Protein AF-A0A9X2L6F7-F1 (afdb_monomer_lite)

Radius of gyration: 22.88 Å; chains: 1; bounding box: 48×47×63 Å

Foldseek 3Di:
DALVVLVVVLQVVQLQCLCVLVCVQDPWDDDPQWTWDCDPQDDDDDIQWIGHNVRQKIAGPPPGDIDHSLVCCCVRVVDDSSVSSVVSCVVVVNDHDCPVVVVCPVVVVVLCVLFPQCVSCLVVCQVVLEAEEEQDPDPQVDPHSGYDPFARALVNLLVSLVRHQAYEYACEPHAPNRVLRNLLSNQLSNHQYWYFHDNPPDTDTHRPLLVQQPDPPYQDAPVSLVSSLVSHDVVPPSVVSVVVNVVRHDHPDD

Secondary structure (DSSP, 8-state):
--HHHHHHHHHHHHHHTHHHHHHTTS--EEETTEEEE--TTS--SS--EEEEGGGTEEEETTT--EEEHHHHHHHHHT--HHHHHHHHHHHTT----GGGHHHHHHHHHHHHHHSTTHHHHHHHHHHHSEEEEESS----SS--SEE-SS---HHHHHHHHTT-SEEEEE-TT--HHHHHHHHHHHHHTT-EEEEE----SS---EEHHHHHHH-SSS---HHHHHHHHHHS-TTS-HHHHHHHHHHH------

Sequence (254 aa):
MTFYEAIPHVREASRNDIIEIISERISLKKSGSYYKACCPFHSEKTPSFYVHENKGTYKCFGCQAWGDAISFVEFFDGLTFTEVIYLLADRYHLTISHKSRKKSQQAVKKEDDTLPGYSSVKSEILKTGKVYIAFKQGIAPFTPLLFIDGQLSLEAAKLLRKRAQKIIFVAQGTSWKILKPSFEAALKAELEVFAIPDYSKEFQEMDWVDYCSAQTTQKITNKDVIQLIAGIPDNITRSVYITYATDNFKELTT

Structure (mmCIF, N/CA/C/O backbone):
data_AF-A0A9X2L6F7-F1
#
_entry.id   AF-A0A9X2L6F7-F1
#
loop_
_atom_site.group_PDB
_atom_site.id
_atom_site.type_symbol
_atom_site.label_atom_id
_atom_site.label_alt_id
_atom_site.label_comp_id
_atom_site.label_asym_id
_atom_site.label_entity_id
_atom_site.label_seq_id
_atom_site.pdbx_PDB_ins_code
_atom_site.Cartn_x
_atom_site.Cartn_y
_atom_site.Cartn_z
_atom_site.occupancy
_atom_site.B_iso_or_equiv
_atom_site.auth_seq_id
_atom_site.auth_comp_id
_atom_site.auth_asym_id
_atom_site.auth_atom_id
_atom_site.pdbx_PDB_model_num
ATOM 1 N N . MET A 1 1 ? 13.979 -23.060 -12.532 1.00 84.50 1 MET A N 1
ATOM 2 C CA . MET A 1 1 ? 14.640 -22.235 -11.493 1.00 84.50 1 MET A CA 1
ATOM 3 C C . MET A 1 1 ? 13.655 -21.859 -10.392 1.00 84.50 1 MET A C 1
ATOM 5 O O . MET A 1 1 ? 12.444 -21.961 -10.602 1.00 84.50 1 MET A O 1
ATOM 9 N N . THR A 1 2 ? 14.149 -21.495 -9.210 1.00 88.38 2 THR A N 1
ATOM 10 C CA . THR A 1 2 ? 13.356 -20.901 -8.122 1.00 88.38 2 THR A CA 1
ATOM 11 C C . THR A 1 2 ? 13.036 -19.432 -8.419 1.00 88.38 2 THR A C 1
ATOM 13 O O . THR A 1 2 ? 13.589 -18.839 -9.341 1.00 88.38 2 THR A O 1
ATOM 16 N N . PHE A 1 3 ? 12.129 -18.829 -7.644 1.00 83.06 3 PHE A N 1
ATOM 17 C CA . PHE A 1 3 ? 11.799 -17.407 -7.791 1.00 83.06 3 PHE A CA 1
ATOM 18 C C . PHE A 1 3 ? 13.020 -16.508 -7.544 1.00 83.06 3 PHE A C 1
ATOM 20 O O . PHE A 1 3 ? 13.293 -15.618 -8.338 1.00 83.06 3 PHE A O 1
ATOM 27 N N . TYR A 1 4 ? 13.790 -16.771 -6.484 1.00 83.56 4 TYR A N 1
ATOM 28 C CA . TYR A 1 4 ? 14.970 -15.970 -6.148 1.00 83.56 4 TYR A CA 1
ATOM 29 C C . TYR A 1 4 ? 16.104 -16.132 -7.162 1.00 83.56 4 TYR A C 1
ATOM 31 O O . TYR A 1 4 ? 16.795 -15.162 -7.451 1.00 83.56 4 TYR A O 1
ATOM 39 N N . GLU A 1 5 ? 16.252 -17.325 -7.742 1.00 89.19 5 GLU A N 1
ATOM 40 C CA . GLU A 1 5 ? 17.171 -17.557 -8.863 1.00 89.19 5 GLU A CA 1
ATOM 41 C C . GLU A 1 5 ? 16.755 -16.775 -10.113 1.00 89.19 5 GLU A C 1
ATOM 43 O O . GLU A 1 5 ? 17.618 -16.318 -10.850 1.00 89.19 5 GLU A O 1
ATOM 48 N N . ALA A 1 6 ? 15.453 -16.575 -10.347 1.00 89.62 6 ALA A N 1
ATOM 49 C CA . ALA A 1 6 ? 14.960 -15.859 -11.522 1.00 89.62 6 ALA A CA 1
ATOM 50 C C . ALA A 1 6 ? 15.177 -14.338 -11.457 1.00 89.62 6 ALA A C 1
ATOM 52 O O . ALA A 1 6 ? 15.368 -13.711 -12.495 1.00 89.62 6 ALA A O 1
ATOM 53 N N . ILE A 1 7 ? 15.184 -13.737 -10.260 1.00 86.44 7 ILE A N 1
ATOM 54 C CA . ILE A 1 7 ? 15.344 -12.283 -10.069 1.00 86.44 7 ILE A CA 1
ATOM 55 C C . ILE A 1 7 ? 16.574 -11.706 -10.794 1.00 86.44 7 ILE A C 1
ATOM 57 O O . ILE A 1 7 ? 16.395 -10.744 -11.542 1.00 86.44 7 IL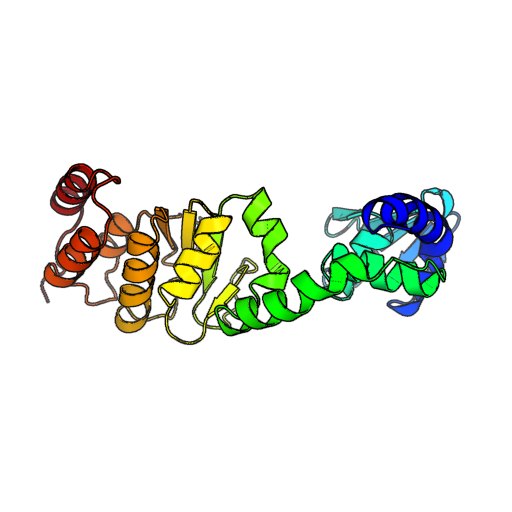E A O 1
ATOM 61 N N . PRO A 1 8 ? 17.808 -12.220 -10.606 1.00 89.94 8 PRO A N 1
ATOM 62 C CA . PRO A 1 8 ? 18.976 -11.669 -11.290 1.00 89.94 8 PRO A CA 1
ATOM 63 C C . PRO A 1 8 ? 18.885 -11.819 -12.814 1.00 89.94 8 PRO A C 1
ATOM 65 O O . PRO A 1 8 ? 19.261 -10.892 -13.524 1.00 89.94 8 PRO A O 1
ATOM 68 N N . HIS A 1 9 ? 18.326 -12.924 -13.321 1.00 93.56 9 HIS A N 1
ATOM 69 C CA . HIS A 1 9 ? 18.129 -13.121 -14.762 1.00 93.56 9 HIS A CA 1
ATOM 70 C C . HIS A 1 9 ? 17.134 -12.115 -15.349 1.00 93.56 9 HIS A C 1
ATOM 72 O O . HIS A 1 9 ? 17.414 -11.500 -16.374 1.00 93.56 9 HIS A O 1
ATOM 78 N N . VAL A 1 10 ? 16.001 -11.904 -14.674 1.00 94.50 10 VAL A N 1
ATOM 79 C CA . VAL A 1 10 ? 14.994 -10.915 -15.081 1.00 94.50 10 VAL A CA 1
ATOM 80 C C . VAL A 1 10 ? 15.565 -9.500 -15.021 1.00 94.50 10 VAL A C 1
ATOM 82 O O . VAL A 1 10 ? 15.342 -8.716 -15.940 1.00 94.50 10 VAL A O 1
ATOM 85 N N . ARG A 1 11 ? 16.321 -9.164 -13.968 1.00 90.88 11 ARG A N 1
ATOM 86 C CA . ARG A 1 11 ? 16.979 -7.855 -13.835 1.00 90.88 11 ARG A CA 1
ATOM 87 C C . ARG A 1 11 ? 17.951 -7.590 -14.974 1.00 90.88 11 ARG A C 1
ATOM 89 O O . ARG A 1 11 ? 17.897 -6.514 -15.552 1.00 90.88 11 ARG A O 1
ATOM 96 N N . GLU A 1 12 ? 18.792 -8.558 -15.315 1.00 93.50 12 GLU A N 1
ATOM 97 C CA . GLU A 1 12 ? 19.764 -8.395 -16.397 1.00 93.50 12 GLU A CA 1
ATOM 98 C C . GLU A 1 12 ? 19.083 -8.281 -17.767 1.00 93.50 12 GLU A C 1
ATOM 100 O O . GLU A 1 12 ? 19.373 -7.359 -18.523 1.00 93.50 12 GLU A O 1
ATOM 105 N N . ALA A 1 13 ? 18.121 -9.157 -18.069 1.00 94.44 13 ALA A N 1
ATOM 106 C CA . ALA A 1 13 ? 17.400 -9.113 -19.341 1.00 94.44 13 ALA A CA 1
ATOM 107 C C . ALA A 1 13 ? 16.590 -7.811 -19.500 1.00 94.44 13 ALA A C 1
ATOM 109 O O . ALA A 1 13 ? 16.731 -7.100 -20.489 1.00 94.44 13 ALA A O 1
ATOM 110 N N . SER A 1 14 ? 15.826 -7.422 -18.473 1.00 93.81 14 SER A N 1
ATOM 111 C CA . SER A 1 14 ? 15.024 -6.187 -18.503 1.00 93.81 14 SER A CA 1
ATOM 112 C C . SER A 1 14 ? 15.849 -4.904 -18.528 1.00 93.81 14 SER A C 1
ATOM 114 O O . SER A 1 14 ? 15.369 -3.880 -19.011 1.00 93.81 14 SER A O 1
ATOM 116 N N . ARG A 1 15 ? 17.097 -4.946 -18.054 1.00 92.00 15 ARG A N 1
ATOM 117 C CA . ARG A 1 15 ? 18.041 -3.839 -18.205 1.00 92.00 15 ARG A CA 1
ATOM 118 C C . ARG A 1 15 ? 18.358 -3.579 -19.677 1.00 92.00 15 ARG A C 1
ATOM 120 O O . ARG A 1 15 ? 18.374 -2.418 -20.085 1.00 92.00 15 ARG A O 1
ATOM 127 N N . ASN A 1 16 ? 18.596 -4.643 -20.441 1.00 91.69 16 ASN A N 1
ATOM 128 C CA . ASN A 1 16 ? 18.912 -4.568 -21.867 1.00 91.69 16 ASN A CA 1
ATOM 129 C C . ASN A 1 16 ? 17.676 -4.185 -22.696 1.00 91.69 16 ASN A C 1
ATOM 131 O O . ASN A 1 16 ? 17.792 -3.416 -23.646 1.00 91.69 16 ASN A O 1
ATOM 135 N N . ASP A 1 17 ? 16.490 -4.604 -22.250 1.00 95.25 17 ASP A N 1
ATOM 136 C CA . ASP A 1 17 ? 15.233 -4.406 -22.981 1.00 95.25 17 ASP A CA 1
ATOM 137 C C . ASP A 1 17 ? 14.421 -3.195 -22.491 1.00 95.25 17 ASP A C 1
ATOM 139 O O . ASP A 1 17 ? 13.250 -3.033 -22.843 1.00 95.25 17 ASP A O 1
ATOM 143 N N . ILE A 1 18 ? 15.014 -2.303 -21.683 1.00 96.44 18 ILE A N 1
ATOM 144 C CA . ILE A 1 18 ? 14.279 -1.187 -21.061 1.00 96.44 18 ILE A CA 1
ATOM 145 C C . ILE A 1 18 ? 13.550 -0.307 -22.085 1.00 96.44 18 ILE A C 1
ATOM 147 O O . ILE A 1 18 ? 12.454 0.181 -21.811 1.00 96.44 18 ILE A O 1
ATOM 151 N N . ILE A 1 19 ? 14.137 -0.099 -23.269 1.00 97.62 19 ILE A N 1
ATOM 152 C CA . ILE A 1 19 ? 13.512 0.708 -24.321 1.00 97.62 19 ILE A CA 1
ATOM 153 C C . ILE A 1 19 ? 12.253 0.024 -24.835 1.00 97.62 19 ILE A C 1
ATOM 155 O O . ILE A 1 19 ? 11.232 0.690 -24.984 1.00 97.62 19 ILE A O 1
ATOM 159 N N . GLU A 1 20 ? 12.310 -1.283 -25.069 1.00 96.44 20 GLU A N 1
ATOM 160 C CA . GLU A 1 20 ? 11.189 -2.068 -25.577 1.00 96.44 20 GLU A CA 1
ATOM 161 C C . GLU A 1 20 ? 10.051 -2.124 -24.553 1.00 96.44 20 GLU A C 1
ATOM 163 O O . GLU A 1 20 ? 8.925 -1.736 -24.860 1.00 96.44 20 GLU A O 1
ATOM 168 N N . ILE A 1 21 ? 10.370 -2.467 -23.301 1.00 96.56 21 ILE A N 1
ATOM 169 C CA . ILE A 1 21 ? 9.403 -2.565 -22.194 1.00 96.56 21 ILE A CA 1
ATOM 170 C C . ILE A 1 21 ? 8.648 -1.248 -21.979 1.00 96.56 21 ILE A C 1
ATOM 172 O O . ILE A 1 21 ? 7.434 -1.242 -21.754 1.00 96.56 21 ILE A O 1
ATOM 176 N N . ILE A 1 22 ? 9.361 -0.119 -22.028 1.00 96.25 22 ILE A N 1
ATOM 177 C CA . ILE A 1 22 ? 8.747 1.200 -21.855 1.00 96.25 22 ILE A CA 1
ATOM 178 C C . ILE A 1 22 ? 7.970 1.607 -23.115 1.00 96.25 22 ILE A C 1
ATOM 180 O O . ILE A 1 22 ? 6.879 2.167 -22.995 1.00 96.25 22 ILE A O 1
ATOM 184 N N . SER A 1 23 ? 8.487 1.306 -24.312 1.00 95.81 23 SER A N 1
ATOM 185 C CA . SER A 1 23 ? 7.854 1.685 -25.587 1.00 95.81 23 SER A CA 1
ATOM 186 C C . SER A 1 23 ? 6.514 0.990 -25.836 1.00 95.81 23 SER A C 1
ATOM 188 O O . SER A 1 23 ? 5.670 1.534 -26.542 1.00 95.81 23 SER A O 1
ATOM 190 N N . GLU A 1 24 ? 6.287 -0.177 -25.231 1.00 94.62 24 GLU A N 1
ATOM 191 C CA . GLU A 1 24 ? 4.982 -0.857 -25.240 1.00 94.62 24 GLU A CA 1
ATOM 192 C C . GLU A 1 24 ? 3.881 -0.075 -24.513 1.00 94.62 24 GLU A C 1
ATOM 194 O O . GLU A 1 24 ? 2.697 -0.279 -24.773 1.00 94.62 24 GLU A O 1
ATOM 199 N N . ARG A 1 25 ? 4.266 0.802 -23.583 1.00 91.31 25 ARG A N 1
ATOM 200 C CA . ARG A 1 25 ? 3.354 1.516 -22.680 1.00 91.31 25 ARG A CA 1
ATOM 201 C C . ARG A 1 25 ? 3.237 2.992 -23.023 1.00 91.31 25 ARG A C 1
ATOM 203 O O . ARG A 1 25 ? 2.156 3.568 -22.931 1.00 91.31 25 ARG A O 1
ATOM 210 N N . ILE A 1 26 ? 4.345 3.611 -23.423 1.00 93.94 26 ILE A N 1
ATOM 211 C CA . ILE A 1 26 ? 4.401 5.026 -23.788 1.00 93.94 26 ILE A CA 1
ATOM 212 C C . ILE A 1 26 ? 5.237 5.238 -25.045 1.00 93.94 26 ILE A C 1
ATOM 214 O O . ILE A 1 26 ? 6.239 4.571 -25.276 1.00 93.94 26 ILE A O 1
ATOM 218 N N . SER A 1 27 ? 4.878 6.245 -25.839 1.00 94.19 27 SER A N 1
ATOM 219 C CA . SER A 1 27 ? 5.659 6.598 -27.023 1.00 94.19 27 SER A CA 1
ATOM 220 C C . SER A 1 27 ? 6.969 7.287 -26.629 1.00 94.19 27 SER A C 1
ATOM 222 O O . SER A 1 27 ? 6.971 8.438 -26.187 1.00 94.19 27 SER A O 1
ATOM 224 N N . LEU A 1 28 ? 8.098 6.618 -26.860 1.00 97.19 28 LEU A N 1
ATOM 225 C CA . LEU A 1 28 ? 9.435 7.178 -26.674 1.00 97.19 28 LEU A CA 1
ATOM 226 C C . LEU A 1 28 ? 9.962 7.834 -27.958 1.00 97.19 28 LEU A C 1
ATOM 228 O O . LEU A 1 28 ? 9.839 7.292 -29.054 1.00 97.19 28 LEU A O 1
ATOM 232 N N . LYS A 1 29 ? 10.623 8.991 -27.829 1.00 97.06 29 LYS A N 1
ATOM 233 C CA . LYS A 1 29 ? 11.339 9.652 -28.932 1.00 97.06 29 LYS A CA 1
ATOM 234 C C . LYS A 1 29 ? 12.845 9.631 -28.688 1.00 97.06 29 LYS A C 1
ATOM 236 O O . LYS A 1 29 ? 13.310 10.134 -27.666 1.00 97.06 29 LYS A O 1
ATOM 241 N N . LYS A 1 30 ? 13.619 9.115 -29.645 1.00 96.88 30 LYS A N 1
ATOM 242 C CA . LYS A 1 30 ? 15.089 9.098 -29.570 1.00 96.88 30 LYS A CA 1
ATOM 243 C C . LYS A 1 30 ? 15.664 10.521 -29.593 1.00 96.88 30 LYS A C 1
ATOM 245 O O . LYS A 1 30 ? 15.225 11.366 -30.373 1.00 96.88 30 LYS A O 1
ATOM 250 N N . SER A 1 31 ? 16.633 10.791 -28.722 1.00 94.00 31 SER A N 1
ATOM 251 C CA . SER A 1 31 ? 17.268 12.098 -28.534 1.00 94.00 31 SER A CA 1
ATOM 252 C C . SER A 1 31 ? 18.738 11.914 -28.148 1.00 94.00 31 SER A C 1
ATOM 254 O O . SER A 1 31 ? 19.095 11.893 -26.972 1.00 94.00 31 SER A O 1
ATOM 256 N N . GLY A 1 32 ? 19.611 11.776 -29.148 1.00 94.06 32 GLY A N 1
ATOM 257 C CA . GLY A 1 32 ? 21.028 11.487 -28.922 1.00 94.06 32 GLY A CA 1
ATOM 258 C C . GLY A 1 32 ? 21.224 10.095 -28.316 1.00 94.06 32 GLY A C 1
ATOM 259 O O . GLY A 1 32 ? 20.789 9.104 -28.897 1.00 94.06 32 GLY A O 1
ATOM 260 N N . SER A 1 33 ? 21.871 10.029 -27.150 1.00 92.50 33 SER A N 1
ATOM 261 C CA . SER A 1 33 ? 22.187 8.785 -26.427 1.00 92.50 33 SER A CA 1
ATOM 262 C C . SER A 1 33 ? 21.083 8.295 -25.478 1.00 92.50 33 SER A C 1
ATOM 264 O O . SER A 1 33 ? 21.300 7.362 -24.707 1.00 92.50 33 SER A O 1
ATOM 266 N N . TYR A 1 34 ? 19.916 8.937 -25.486 1.00 96.25 34 TYR A N 1
ATOM 267 C CA . TYR A 1 34 ? 18.778 8.590 -24.639 1.00 96.25 34 TYR A CA 1
ATOM 268 C C . TYR A 1 34 ? 17.462 8.747 -25.405 1.00 96.25 34 TYR A C 1
ATOM 270 O O . TYR A 1 34 ? 17.416 9.283 -26.515 1.00 96.25 34 TYR A O 1
ATOM 278 N N . TYR A 1 35 ? 16.377 8.301 -24.790 1.00 98.31 35 TYR A N 1
ATOM 279 C CA . TYR A 1 35 ? 15.014 8.486 -25.274 1.00 98.31 35 TYR A CA 1
ATOM 280 C C . TYR A 1 35 ? 14.263 9.408 -24.327 1.00 98.31 35 TYR A C 1
ATOM 282 O O . TYR A 1 35 ? 14.596 9.480 -23.145 1.00 98.31 35 TYR A O 1
ATOM 290 N N . LYS A 1 36 ? 13.266 10.131 -24.836 1.00 97.50 36 LYS A N 1
ATOM 291 C CA . LYS A 1 36 ? 12.455 11.042 -24.029 1.00 97.50 36 LYS A CA 1
ATOM 292 C C . LYS A 1 36 ? 10.963 10.946 -24.321 1.00 97.50 36 LYS A C 1
ATOM 294 O O . LYS A 1 36 ? 10.578 10.658 -25.455 1.00 97.50 36 LYS A O 1
ATOM 299 N N . ALA A 1 37 ? 10.153 11.256 -23.315 1.00 97.31 37 ALA A N 1
ATOM 300 C CA . ALA A 1 37 ? 8.696 11.359 -23.389 1.00 97.31 37 ALA A CA 1
ATOM 301 C C . ALA A 1 37 ? 8.160 12.344 -22.335 1.00 97.31 37 ALA A C 1
ATOM 303 O O . ALA A 1 37 ? 8.906 12.805 -21.465 1.00 97.31 37 ALA A O 1
ATOM 304 N N . CYS A 1 38 ? 6.869 12.672 -22.414 1.00 93.81 38 CYS A N 1
ATOM 305 C CA . CYS A 1 38 ? 6.163 13.195 -21.246 1.00 93.81 38 CYS A CA 1
ATOM 306 C C . CYS A 1 38 ? 6.046 12.077 -20.206 1.00 93.81 38 CYS A C 1
ATOM 308 O O . CYS A 1 38 ? 5.834 10.913 -20.550 1.00 93.81 38 CYS A O 1
ATOM 310 N N . CYS A 1 39 ? 6.228 12.427 -18.943 1.00 89.75 39 CYS A N 1
ATOM 311 C CA . CYS A 1 39 ? 6.224 11.486 -17.846 1.00 89.75 39 CYS A CA 1
ATOM 312 C C . CYS A 1 39 ? 4.831 10.881 -17.650 1.00 89.75 39 CYS A C 1
ATOM 314 O O . CYS A 1 39 ? 3.864 11.626 -17.523 1.00 89.75 39 CYS A O 1
ATOM 316 N N . PRO A 1 40 ? 4.711 9.547 -17.559 1.00 86.25 40 PRO A N 1
ATOM 317 C CA . PRO A 1 40 ? 3.429 8.915 -17.263 1.00 86.25 40 PRO A CA 1
ATOM 318 C C . PRO A 1 40 ? 3.023 9.039 -15.788 1.00 86.25 40 PRO A C 1
ATOM 320 O O . PRO A 1 40 ? 1.881 8.766 -15.444 1.00 86.25 40 PRO A O 1
ATOM 323 N N . PHE A 1 41 ? 3.947 9.445 -14.911 1.00 84.12 41 PHE A N 1
ATOM 324 C CA . PHE A 1 41 ? 3.736 9.484 -13.461 1.00 84.12 41 PHE A CA 1
ATOM 325 C C . PHE A 1 41 ? 3.289 10.854 -12.934 1.00 84.12 41 PHE A C 1
ATOM 327 O O . PHE A 1 41 ? 2.956 10.979 -11.759 1.00 84.12 41 PHE A O 1
ATOM 334 N N . HIS A 1 42 ? 3.291 11.894 -13.773 1.00 85.50 42 HIS A N 1
ATOM 335 C CA . HIS A 1 42 ? 2.739 13.204 -13.426 1.00 85.50 42 HIS A CA 1
ATOM 336 C C . HIS A 1 42 ? 2.323 13.971 -14.685 1.00 85.50 42 HIS A C 1
ATOM 338 O O . HIS A 1 42 ? 2.844 13.731 -15.770 1.00 85.50 42 HIS A O 1
ATOM 344 N N . SER A 1 43 ? 1.393 14.913 -14.540 1.00 86.19 43 SER A N 1
ATOM 345 C CA . SER A 1 43 ? 0.891 15.695 -15.672 1.00 86.19 43 SER A CA 1
ATOM 346 C C . SER A 1 43 ? 1.862 16.816 -16.050 1.00 86.19 43 SER A C 1
ATOM 348 O O . SER A 1 43 ? 2.136 17.705 -15.244 1.00 86.19 43 SER A O 1
ATOM 350 N N . GLU A 1 44 ? 2.359 16.795 -17.288 1.00 89.50 44 GLU A N 1
ATOM 351 C CA . GLU A 1 44 ? 3.248 17.820 -17.837 1.00 89.50 44 GLU A CA 1
ATOM 352 C C . GLU A 1 44 ? 3.015 18.053 -19.337 1.00 89.50 44 GLU A C 1
ATOM 354 O O . GLU A 1 44 ? 2.517 17.186 -20.054 1.00 89.50 44 GLU A O 1
ATOM 359 N N . LYS A 1 45 ? 3.397 19.239 -19.829 1.00 90.25 45 LYS A N 1
ATOM 360 C CA . LYS A 1 45 ? 3.295 19.601 -21.259 1.00 90.25 45 LYS A CA 1
ATOM 361 C C . LYS A 1 45 ? 4.617 19.473 -22.016 1.00 90.25 45 LYS A C 1
ATOM 363 O O . LYS A 1 45 ? 4.622 19.440 -23.244 1.00 90.25 45 LYS A O 1
ATOM 368 N N . THR A 1 46 ? 5.733 19.440 -21.298 1.00 93.62 46 THR A N 1
ATOM 369 C CA . THR A 1 46 ? 7.085 19.362 -21.858 1.00 93.62 46 THR A CA 1
ATOM 370 C C . THR A 1 46 ? 7.721 18.037 -21.458 1.00 93.62 46 THR A C 1
ATOM 372 O O . THR A 1 46 ? 7.651 17.710 -20.280 1.00 93.62 46 THR A O 1
ATOM 375 N N . PRO A 1 47 ? 8.375 17.296 -22.370 1.00 96.12 47 PRO A N 1
ATOM 376 C CA . PRO A 1 47 ? 9.007 16.022 -22.035 1.00 96.12 47 PRO A CA 1
ATOM 377 C C . PRO A 1 47 ? 10.064 16.165 -20.935 1.00 96.12 47 PRO A C 1
ATOM 379 O O . PRO A 1 47 ? 11.107 16.777 -21.180 1.00 96.12 47 PRO A O 1
ATOM 382 N N . SER A 1 48 ? 9.830 15.576 -19.759 1.00 95.19 48 SER A N 1
ATOM 383 C CA . SER A 1 48 ? 10.837 15.497 -18.694 1.00 95.19 48 SER A CA 1
ATOM 384 C C . SER A 1 48 ? 11.231 14.069 -18.320 1.00 95.19 48 SER A C 1
ATOM 386 O O . SER A 1 48 ? 12.066 13.899 -17.431 1.00 95.19 48 SER A O 1
ATOM 388 N N . PHE A 1 49 ? 10.672 13.048 -18.979 1.00 96.56 49 PHE A N 1
ATOM 389 C CA . PHE A 1 49 ? 10.993 11.635 -18.768 1.00 96.56 49 PHE A CA 1
ATOM 390 C C . PHE A 1 49 ? 12.080 11.173 -19.734 1.00 96.56 49 PHE A C 1
ATOM 392 O O . PHE A 1 49 ? 11.903 11.271 -20.945 1.00 96.56 49 PHE A O 1
ATOM 399 N N . TYR A 1 50 ? 13.195 10.677 -19.203 1.00 97.75 50 TYR A N 1
ATOM 400 C CA . TYR A 1 50 ? 14.387 10.282 -19.948 1.00 97.75 50 TYR A CA 1
ATOM 401 C C . TYR A 1 50 ? 14.683 8.810 -19.684 1.00 97.75 50 TYR A C 1
ATOM 403 O O . TYR A 1 50 ? 14.723 8.390 -18.530 1.00 97.75 50 TYR A O 1
ATOM 411 N N . VAL A 1 51 ? 14.942 8.041 -20.739 1.00 97.75 51 VAL A N 1
ATOM 412 C CA . VAL A 1 51 ? 15.336 6.630 -20.657 1.00 97.75 51 VAL A CA 1
ATOM 413 C C . VAL A 1 51 ? 16.732 6.466 -21.239 1.00 97.75 51 VAL A C 1
ATOM 415 O O . VAL A 1 51 ? 16.992 6.835 -22.387 1.00 97.75 51 VAL A O 1
ATOM 418 N N . HIS A 1 52 ? 17.638 5.923 -20.437 1.00 96.25 52 HIS A N 1
ATOM 419 C CA . HIS A 1 52 ? 19.032 5.698 -20.782 1.00 96.25 52 HIS A CA 1
ATOM 420 C C . HIS A 1 52 ? 19.266 4.214 -21.058 1.00 96.25 52 HIS A C 1
ATOM 422 O O . HIS A 1 52 ? 19.537 3.450 -20.135 1.00 96.25 52 HIS A O 1
ATOM 428 N N . GLU A 1 53 ? 19.223 3.837 -22.335 1.00 94.69 53 GLU A N 1
ATOM 429 C CA . GLU A 1 53 ? 19.440 2.466 -22.825 1.00 94.69 53 GLU A CA 1
ATOM 430 C C . GLU A 1 53 ? 20.732 1.853 -22.259 1.00 94.69 53 GLU A C 1
ATOM 432 O O . GLU A 1 53 ? 20.679 0.871 -21.531 1.00 94.69 53 GLU A O 1
ATOM 437 N N . ASN A 1 54 ? 21.879 2.526 -22.429 1.00 91.69 54 ASN A N 1
ATOM 438 C CA . ASN A 1 54 ? 23.181 2.040 -21.938 1.00 91.69 54 ASN A CA 1
ATOM 439 C C . ASN A 1 54 ? 23.242 1.809 -20.418 1.00 91.69 54 ASN A C 1
ATOM 441 O O . ASN A 1 54 ? 24.082 1.055 -19.929 1.00 91.69 54 ASN A O 1
ATOM 445 N N . LYS A 1 55 ? 22.416 2.522 -19.644 1.00 92.00 55 LYS A N 1
ATOM 446 C CA . LYS A 1 55 ? 22.368 2.368 -18.184 1.00 92.00 55 LYS A CA 1
ATOM 447 C C . LYS A 1 55 ? 21.292 1.371 -17.760 1.00 92.00 55 LYS A C 1
ATOM 449 O O . LYS A 1 55 ? 21.413 0.822 -16.667 1.00 92.00 55 LYS A O 1
ATOM 454 N N . GLY A 1 56 ? 20.299 1.116 -18.610 1.00 92.69 56 GLY A N 1
ATOM 455 C CA . GLY A 1 56 ? 19.110 0.343 -18.279 1.00 92.69 56 GLY A CA 1
ATOM 456 C C . GLY A 1 56 ? 18.235 1.028 -17.234 1.00 92.69 56 GLY A C 1
ATOM 457 O O . GLY A 1 56 ? 17.685 0.362 -16.362 1.00 92.69 56 GLY A O 1
ATOM 458 N N . THR A 1 57 ? 18.170 2.363 -17.257 1.00 95.44 57 THR A N 1
ATOM 459 C CA . THR A 1 57 ? 17.426 3.149 -16.263 1.00 95.44 57 THR A CA 1
ATOM 460 C C . THR A 1 57 ? 16.616 4.274 -16.891 1.00 95.44 57 THR A C 1
ATOM 462 O O . THR A 1 57 ? 16.928 4.753 -17.984 1.00 95.44 57 THR A O 1
ATOM 465 N N . TYR A 1 58 ? 15.595 4.737 -16.174 1.00 94.06 58 TYR A N 1
ATOM 466 C CA . TYR A 1 58 ? 14.870 5.961 -16.486 1.00 94.06 58 TYR A CA 1
ATOM 467 C C . TYR A 1 58 ? 15.010 6.992 -15.365 1.00 94.06 58 TYR A C 1
ATOM 469 O O . TYR A 1 58 ? 15.256 6.666 -14.200 1.00 94.06 58 TYR A O 1
ATOM 477 N N . LYS A 1 59 ? 14.816 8.260 -15.722 1.00 89.75 59 LYS A N 1
ATOM 478 C CA . LYS A 1 59 ? 14.673 9.368 -14.784 1.00 89.75 59 LYS A CA 1
ATOM 479 C C . LYS A 1 59 ? 13.740 10.427 -15.351 1.00 89.75 59 LYS A C 1
ATOM 481 O O . LYS A 1 59 ? 13.883 10.852 -16.493 1.00 89.75 59 LYS A O 1
ATOM 486 N N . CYS A 1 60 ? 12.819 10.894 -14.527 1.00 90.19 60 CYS A N 1
ATOM 487 C CA . CYS A 1 60 ? 12.016 12.070 -14.776 1.00 90.19 60 CYS A CA 1
ATOM 488 C C . CYS A 1 60 ? 12.604 13.265 -14.023 1.00 90.19 60 CYS A C 1
ATOM 490 O O . CYS A 1 60 ? 12.747 13.221 -12.804 1.00 90.19 60 CYS A O 1
ATOM 492 N N . PHE A 1 61 ? 12.927 14.346 -14.729 1.00 90.75 61 PHE A N 1
ATOM 493 C CA . PHE A 1 61 ? 13.450 15.566 -14.107 1.00 90.75 61 PHE A CA 1
ATOM 494 C C . PHE A 1 61 ? 12.351 16.500 -13.576 1.00 90.75 61 PHE A C 1
ATOM 496 O O . PHE A 1 61 ? 12.662 17.371 -12.769 1.00 90.75 61 PHE A O 1
ATOM 503 N N . GLY A 1 62 ? 11.087 16.303 -13.974 1.00 77.00 62 GLY A N 1
ATOM 504 C CA . GLY A 1 62 ? 9.936 17.047 -13.448 1.00 77.00 62 GLY A CA 1
ATOM 505 C C . GLY A 1 62 ? 9.500 16.574 -12.057 1.00 77.00 62 GLY A C 1
ATOM 506 O O . GLY A 1 62 ? 9.490 17.356 -11.113 1.00 77.00 62 GLY A O 1
ATOM 507 N N . CYS A 1 63 ? 9.204 15.277 -11.905 1.00 76.25 63 CYS A N 1
ATOM 508 C CA . CYS A 1 63 ? 8.718 14.688 -10.643 1.00 76.25 63 CYS A CA 1
ATOM 509 C C . CYS A 1 63 ? 9.767 13.886 -9.853 1.00 76.25 63 CYS A C 1
ATOM 511 O O . CYS A 1 63 ? 9.437 13.292 -8.833 1.00 76.25 63 CYS A O 1
ATOM 513 N N . GLN A 1 64 ? 11.019 13.831 -10.320 1.00 84.19 64 GLN A N 1
ATOM 514 C CA . GLN A 1 64 ? 12.116 13.063 -9.706 1.00 84.19 64 GLN A CA 1
ATOM 515 C C . GLN A 1 64 ? 11.928 11.534 -9.667 1.00 84.19 64 GLN A C 1
ATOM 517 O O . GLN A 1 64 ? 12.765 10.838 -9.089 1.00 84.19 64 GLN A O 1
ATOM 522 N N . ALA A 1 65 ? 10.896 10.984 -10.317 1.00 75.25 65 ALA A N 1
ATOM 523 C CA . ALA A 1 65 ? 10.753 9.538 -10.478 1.00 75.25 65 ALA A CA 1
ATOM 524 C C . ALA A 1 65 ? 11.977 8.952 -11.200 1.00 75.25 65 ALA A C 1
ATOM 526 O O . ALA A 1 65 ? 12.425 9.489 -12.213 1.00 75.25 65 ALA A O 1
ATOM 527 N N . TRP A 1 66 ? 12.518 7.845 -10.706 1.00 87.19 66 TRP A N 1
ATOM 528 C CA . TRP A 1 66 ? 13.688 7.189 -11.284 1.00 87.19 66 TRP A CA 1
ATOM 529 C C . TRP A 1 66 ? 13.634 5.688 -11.012 1.00 87.19 66 TRP A C 1
ATOM 531 O O . TRP A 1 66 ? 12.976 5.262 -10.062 1.00 87.19 66 TRP A O 1
ATOM 541 N N . GLY A 1 67 ? 14.332 4.900 -11.826 1.00 88.75 67 GLY A N 1
ATOM 542 C CA . GLY A 1 67 ? 14.438 3.464 -11.595 1.00 88.75 67 GLY A CA 1
ATOM 543 C C . GLY A 1 67 ? 14.870 2.670 -12.821 1.00 88.75 67 GLY A C 1
ATOM 544 O O . GLY A 1 67 ? 15.465 3.221 -13.750 1.00 88.75 67 GLY A O 1
ATOM 545 N N . ASP A 1 68 ? 14.599 1.370 -12.795 1.00 91.00 68 ASP A N 1
ATOM 546 C CA . ASP A 1 68 ? 14.895 0.410 -13.859 1.00 91.00 68 ASP A CA 1
ATOM 547 C C . ASP A 1 68 ? 13.604 -0.029 -14.579 1.00 91.00 68 ASP A C 1
ATOM 549 O O . ASP A 1 68 ? 12.511 0.474 -14.313 1.00 91.00 68 ASP A O 1
ATOM 553 N N . ALA A 1 69 ? 13.716 -0.948 -15.538 1.00 92.19 69 ALA A N 1
ATOM 554 C CA . ALA A 1 69 ? 12.555 -1.457 -16.263 1.00 92.19 69 ALA A CA 1
ATOM 555 C C . ALA A 1 69 ? 11.530 -2.150 -15.345 1.00 92.19 69 ALA A C 1
ATOM 557 O O . ALA A 1 69 ? 10.330 -2.047 -15.584 1.00 92.19 69 ALA A O 1
ATOM 558 N N . ILE A 1 70 ? 11.987 -2.822 -14.282 1.00 90.44 70 ILE A N 1
ATOM 559 C CA . ILE A 1 70 ? 11.108 -3.506 -13.326 1.00 90.44 70 ILE A CA 1
ATOM 560 C C . ILE A 1 70 ? 10.287 -2.472 -12.567 1.00 90.44 70 ILE A C 1
ATOM 562 O O . ILE A 1 70 ? 9.062 -2.561 -12.560 1.00 90.44 70 ILE A O 1
ATOM 566 N N . SER A 1 71 ? 10.942 -1.462 -11.989 1.00 83.81 71 SER A N 1
ATOM 567 C CA . SER A 1 71 ? 10.238 -0.433 -11.230 1.00 83.81 71 SER A CA 1
ATOM 568 C C . SER A 1 71 ? 9.290 0.370 -12.120 1.00 83.81 71 SER A C 1
ATOM 570 O O . SER A 1 71 ? 8.207 0.735 -11.680 1.00 83.81 71 SER A O 1
ATOM 572 N N . PHE A 1 72 ? 9.653 0.613 -13.386 1.00 89.81 72 PHE A N 1
ATOM 573 C CA . PHE A 1 72 ? 8.744 1.246 -14.342 1.00 89.81 72 PHE A CA 1
ATOM 574 C C . PHE A 1 72 ? 7.444 0.450 -14.491 1.00 89.81 72 PHE A C 1
ATOM 576 O O . PHE A 1 72 ? 6.370 1.034 -14.388 1.00 89.81 72 PHE A O 1
ATOM 583 N N . VAL A 1 73 ? 7.542 -0.865 -14.711 1.00 84.81 73 VAL A N 1
ATOM 584 C CA . VAL A 1 73 ? 6.380 -1.752 -14.872 1.00 84.81 73 VAL A CA 1
ATOM 585 C C . VAL A 1 73 ? 5.579 -1.849 -13.572 1.00 84.81 73 VAL A C 1
ATOM 587 O O . VAL A 1 73 ? 4.356 -1.781 -13.627 1.00 84.81 73 VAL A O 1
ATOM 590 N N . GLU A 1 74 ? 6.236 -1.925 -12.408 1.00 80.56 74 GLU A N 1
ATOM 591 C CA . GLU A 1 74 ? 5.552 -1.887 -11.103 1.00 80.56 74 GLU A CA 1
ATOM 592 C C . GLU A 1 74 ? 4.681 -0.630 -10.971 1.00 80.56 74 GLU A C 1
ATOM 594 O O . GLU A 1 74 ? 3.494 -0.723 -10.660 1.00 80.56 74 GLU A O 1
ATOM 599 N N . PHE A 1 75 ? 5.247 0.548 -11.253 1.00 72.56 75 PHE A N 1
ATOM 600 C CA . PHE A 1 75 ? 4.528 1.814 -11.105 1.00 72.56 75 PHE A CA 1
ATOM 601 C C . PHE A 1 75 ? 3.493 2.061 -12.205 1.00 72.56 75 PHE A C 1
ATOM 603 O O . PHE A 1 75 ? 2.426 2.595 -11.913 1.00 72.56 75 PHE A O 1
ATOM 610 N N . PHE A 1 76 ? 3.798 1.714 -13.457 1.00 78.12 76 PHE A N 1
ATOM 611 C CA . PHE A 1 76 ? 2.919 1.987 -14.595 1.00 78.12 76 PHE A CA 1
ATOM 612 C C . PHE A 1 76 ? 1.733 1.017 -14.648 1.00 78.12 76 PHE A C 1
ATOM 614 O O . PHE A 1 76 ? 0.606 1.458 -14.858 1.00 78.12 76 PHE A O 1
ATOM 621 N N . ASP A 1 77 ? 1.968 -0.280 -14.420 1.00 77.00 77 ASP A N 1
ATOM 622 C CA . ASP A 1 77 ? 0.916 -1.305 -14.475 1.00 77.00 77 ASP A CA 1
ATOM 623 C C . ASP A 1 77 ? 0.224 -1.508 -13.112 1.00 77.00 77 ASP A C 1
ATOM 625 O O . ASP A 1 77 ? -0.766 -2.234 -13.024 1.00 77.00 77 ASP A O 1
ATOM 629 N N . GLY A 1 78 ? 0.737 -0.898 -12.036 1.00 68.06 78 GLY A N 1
ATOM 630 C CA . GLY A 1 78 ? 0.220 -1.084 -10.676 1.00 68.06 78 GLY A CA 1
ATOM 631 C C . GLY A 1 78 ? 0.445 -2.499 -10.131 1.00 68.06 78 GLY A C 1
ATOM 632 O O . GLY A 1 78 ? -0.351 -2.988 -9.328 1.00 68.06 78 GLY A O 1
ATOM 633 N N . LEU A 1 79 ? 1.505 -3.168 -10.589 1.00 67.31 79 LEU A N 1
ATOM 634 C CA . LEU A 1 79 ? 1.845 -4.544 -10.229 1.00 67.31 79 LEU A CA 1
ATOM 635 C C . LEU A 1 79 ? 2.829 -4.592 -9.058 1.00 67.31 79 LEU A C 1
ATOM 637 O O . LEU A 1 79 ? 3.700 -3.737 -8.910 1.00 67.31 79 LEU A O 1
ATOM 641 N N . THR A 1 80 ? 2.747 -5.647 -8.251 1.00 68.12 80 THR A N 1
ATOM 642 C CA . THR A 1 80 ? 3.759 -5.923 -7.224 1.00 68.12 80 THR A CA 1
ATOM 643 C C . THR A 1 80 ? 5.052 -6.450 -7.852 1.00 68.12 80 THR A C 1
ATOM 645 O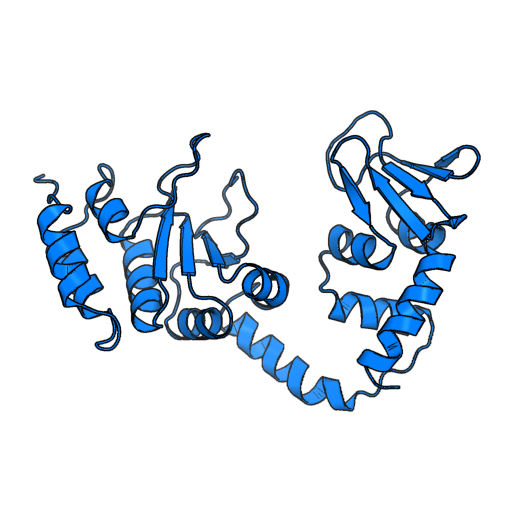 O . THR A 1 80 ? 5.017 -7.154 -8.862 1.00 68.12 80 THR A O 1
ATOM 648 N N . PHE A 1 81 ? 6.196 -6.245 -7.190 1.00 77.75 81 PHE A N 1
ATOM 649 C CA . PHE A 1 81 ? 7.489 -6.817 -7.597 1.00 77.75 81 PHE A CA 1
ATOM 650 C C . PHE A 1 81 ? 7.406 -8.294 -7.996 1.00 77.75 81 PHE A C 1
ATOM 652 O O . PHE A 1 81 ? 7.987 -8.720 -8.986 1.00 77.75 81 PHE A O 1
ATOM 659 N N . THR A 1 82 ? 6.658 -9.099 -7.237 1.00 78.38 82 THR A N 1
ATOM 660 C CA . THR A 1 82 ? 6.516 -10.531 -7.528 1.00 78.38 82 THR A CA 1
ATOM 661 C C . THR A 1 82 ? 5.793 -10.768 -8.849 1.00 78.38 82 THR A C 1
ATOM 663 O O . THR A 1 82 ? 6.238 -11.595 -9.643 1.00 78.38 82 THR A O 1
ATOM 666 N N . GLU A 1 83 ? 4.701 -10.046 -9.095 1.00 77.19 83 GLU A N 1
ATOM 667 C CA . GLU A 1 83 ? 3.942 -10.129 -10.345 1.00 77.19 83 GLU A CA 1
ATOM 668 C C . GLU A 1 83 ? 4.779 -9.660 -11.531 1.00 77.19 83 GLU A C 1
ATOM 670 O O . GLU A 1 83 ? 4.807 -10.353 -12.544 1.00 77.19 83 GLU A O 1
ATOM 675 N N . VAL A 1 84 ? 5.538 -8.571 -11.377 1.00 83.88 84 VAL A N 1
ATOM 676 C CA . VAL A 1 84 ? 6.446 -8.077 -12.421 1.00 83.88 84 VAL A CA 1
ATOM 677 C C . VAL A 1 84 ? 7.561 -9.078 -12.715 1.00 83.88 84 VAL A C 1
ATOM 679 O O . VAL A 1 84 ? 7.858 -9.327 -13.881 1.00 83.88 84 VAL A O 1
ATOM 682 N N . ILE A 1 85 ? 8.142 -9.721 -11.697 1.00 90.62 85 ILE A N 1
ATOM 683 C CA . ILE A 1 85 ? 9.145 -10.771 -11.916 1.00 90.62 85 ILE A CA 1
ATOM 684 C C . ILE A 1 85 ? 8.547 -11.950 -12.685 1.00 90.62 85 ILE A C 1
ATOM 686 O O . ILE A 1 85 ? 9.203 -12.448 -13.592 1.00 90.62 85 ILE A O 1
ATOM 690 N N . TYR A 1 86 ? 7.323 -12.391 -12.379 1.00 86.62 86 TYR A N 1
ATOM 691 C CA . TYR A 1 86 ? 6.679 -13.457 -13.156 1.00 86.62 86 TYR A CA 1
ATOM 692 C C . TYR A 1 86 ? 6.327 -13.016 -14.581 1.00 86.62 86 TYR A C 1
ATOM 694 O O . TYR A 1 86 ? 6.551 -13.786 -15.509 1.00 86.62 86 TYR A O 1
ATOM 702 N N . LEU A 1 87 ? 5.817 -11.795 -14.756 1.00 89.38 87 LEU A N 1
ATOM 703 C CA . LEU A 1 87 ? 5.470 -11.220 -16.057 1.00 89.38 87 LEU A CA 1
ATOM 704 C C . LEU A 1 87 ? 6.700 -11.132 -16.968 1.00 89.38 87 LEU A C 1
ATOM 706 O O . LEU A 1 87 ? 6.680 -11.598 -18.104 1.00 89.38 87 LEU A O 1
ATOM 710 N N . LEU A 1 88 ? 7.793 -10.563 -16.459 1.00 94.06 88 LEU A N 1
ATOM 711 C CA . LEU A 1 88 ? 9.031 -10.422 -17.217 1.00 94.06 88 LEU A CA 1
ATOM 712 C C . LEU A 1 88 ? 9.759 -11.763 -17.373 1.00 94.06 88 LEU A C 1
ATOM 714 O O . LEU A 1 88 ? 10.362 -12.005 -18.410 1.00 94.06 88 LEU A O 1
ATOM 718 N N . ALA A 1 89 ? 9.680 -12.670 -16.396 1.00 94.00 89 ALA A N 1
ATOM 719 C CA . ALA A 1 89 ? 10.201 -14.025 -16.564 1.00 94.00 89 ALA A CA 1
ATOM 720 C C . ALA A 1 89 ? 9.503 -14.764 -17.712 1.00 94.00 89 ALA A C 1
ATOM 722 O O . ALA A 1 89 ? 10.181 -15.436 -18.484 1.00 94.00 89 ALA A O 1
ATOM 723 N N . ASP A 1 90 ? 8.183 -14.612 -17.854 1.00 90.94 90 ASP A N 1
ATOM 724 C CA . ASP A 1 90 ? 7.419 -15.199 -18.960 1.00 90.94 90 ASP A CA 1
ATOM 725 C C . ASP A 1 90 ? 7.858 -14.630 -20.317 1.00 90.94 90 ASP A C 1
ATOM 727 O O . ASP A 1 90 ? 8.138 -15.397 -21.242 1.00 90.94 90 ASP A O 1
ATOM 731 N N . ARG A 1 91 ? 8.057 -13.303 -20.392 1.00 92.06 91 ARG A N 1
ATOM 732 C CA . ARG A 1 91 ? 8.622 -12.613 -21.568 1.00 92.06 91 ARG A CA 1
ATOM 733 C C . ARG A 1 91 ? 9.957 -13.217 -22.011 1.00 92.06 91 ARG A C 1
ATOM 735 O O . ARG A 1 91 ? 10.186 -13.385 -23.202 1.00 92.06 91 ARG A O 1
ATOM 742 N N . TYR A 1 92 ? 10.821 -13.566 -21.059 1.00 93.12 92 TYR A N 1
ATOM 743 C CA . TYR A 1 92 ? 12.143 -14.149 -21.325 1.00 93.12 92 TYR A CA 1
ATOM 744 C C . TYR A 1 92 ? 12.156 -15.679 -21.338 1.00 93.12 92 TYR A C 1
ATOM 746 O O . TYR A 1 92 ? 13.227 -16.287 -21.301 1.00 93.12 92 TYR A O 1
ATOM 754 N N . HIS A 1 93 ? 10.983 -16.319 -21.344 1.00 91.56 93 HIS A N 1
ATOM 755 C CA . HIS A 1 93 ? 10.834 -17.774 -21.303 1.00 91.56 93 HIS A CA 1
ATOM 756 C C . HIS A 1 93 ? 11.561 -18.444 -20.113 1.00 91.56 93 HIS A C 1
ATOM 758 O O . HIS A 1 93 ? 11.947 -19.617 -20.157 1.00 91.56 93 HIS A O 1
ATOM 764 N N . LEU A 1 94 ? 11.727 -17.714 -19.005 1.00 90.06 94 LEU A N 1
ATOM 765 C CA . LEU A 1 94 ? 12.329 -18.198 -17.767 1.00 90.06 94 LEU A CA 1
ATOM 766 C C . LEU A 1 94 ? 11.296 -18.997 -16.965 1.00 90.06 94 LEU A C 1
ATOM 768 O O . LEU A 1 94 ? 10.400 -18.457 -16.318 1.00 90.06 94 LEU A O 1
ATOM 772 N N . THR A 1 95 ? 11.441 -20.322 -16.960 1.00 87.50 95 THR A N 1
ATOM 773 C CA . THR A 1 95 ? 10.512 -21.204 -16.239 1.00 87.50 95 THR A CA 1
ATOM 774 C C . THR A 1 95 ? 10.775 -21.188 -14.726 1.00 87.50 95 THR A C 1
ATOM 776 O O . THR A 1 95 ? 11.710 -21.826 -14.214 1.00 87.50 95 THR A O 1
ATOM 779 N N . ILE A 1 96 ? 9.903 -20.503 -13.985 1.00 84.81 96 ILE A N 1
ATOM 780 C CA . ILE A 1 96 ? 9.916 -20.470 -12.517 1.00 84.81 96 ILE A CA 1
ATOM 781 C C . ILE A 1 96 ? 9.065 -21.623 -11.961 1.00 84.81 96 ILE A C 1
ATOM 783 O O . ILE A 1 96 ? 7.864 -21.719 -12.211 1.00 84.81 96 ILE A O 1
ATOM 787 N N . SER A 1 97 ? 9.686 -22.509 -11.176 1.00 76.06 97 SER A N 1
ATOM 788 C CA . SER A 1 97 ? 9.040 -23.708 -10.626 1.00 76.06 97 SER A CA 1
ATOM 789 C C . SER A 1 97 ? 7.837 -23.363 -9.740 1.00 76.06 97 SER A C 1
ATOM 791 O O . SER A 1 97 ? 7.961 -22.712 -8.702 1.00 76.06 97 SER A O 1
ATOM 793 N N . HIS A 1 98 ? 6.661 -23.872 -10.113 1.00 55.78 98 HIS A N 1
ATOM 794 C CA . HIS A 1 98 ? 5.375 -23.603 -9.463 1.00 55.78 98 HIS A CA 1
ATOM 795 C C . HIS A 1 98 ? 5.180 -24.212 -8.061 1.00 55.78 98 HIS A C 1
ATOM 797 O O . HIS A 1 98 ? 4.101 -24.053 -7.484 1.00 55.78 98 HIS A O 1
ATOM 803 N N . LYS A 1 99 ? 6.192 -24.847 -7.445 1.00 50.69 99 LYS A N 1
ATOM 804 C CA . LYS A 1 99 ? 6.098 -25.266 -6.027 1.00 50.69 99 LYS A CA 1
ATOM 805 C C . LYS A 1 99 ? 5.853 -24.079 -5.075 1.00 50.69 99 LYS A C 1
ATOM 807 O O . LYS A 1 99 ? 5.283 -24.276 -4.006 1.00 50.69 99 LYS A O 1
ATOM 812 N N . SER A 1 100 ? 6.181 -22.853 -5.486 1.00 45.97 100 SER A N 1
ATOM 813 C CA . SER A 1 100 ? 5.862 -21.604 -4.775 1.00 45.97 100 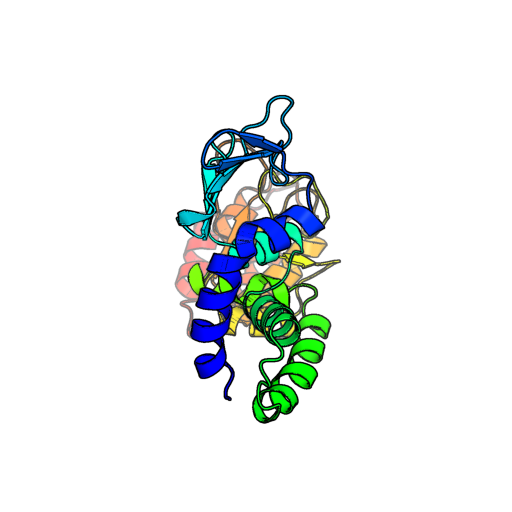SER A CA 1
ATOM 814 C C . SER A 1 100 ? 4.412 -21.117 -4.959 1.00 45.97 100 SER A C 1
ATOM 816 O O . SER A 1 100 ? 3.936 -20.318 -4.155 1.00 45.97 100 SER A O 1
ATOM 818 N N . ARG A 1 101 ? 3.683 -21.598 -5.980 1.00 43.38 101 ARG A N 1
ATOM 819 C CA . ARG A 1 101 ? 2.378 -21.055 -6.410 1.00 43.38 101 ARG A CA 1
ATOM 820 C C . ARG A 1 101 ? 1.184 -21.636 -5.638 1.00 43.38 101 ARG A C 1
ATOM 822 O O . ARG A 1 101 ? 0.188 -20.944 -5.442 1.00 43.38 101 ARG A O 1
ATOM 829 N N . LYS A 1 102 ? 1.286 -22.871 -5.123 1.00 39.81 102 LYS A N 1
ATOM 830 C CA . LYS A 1 102 ? 0.168 -23.530 -4.408 1.00 39.81 102 LYS A CA 1
ATOM 831 C C . LYS A 1 102 ? -0.090 -23.016 -2.985 1.00 39.81 102 LYS A C 1
ATOM 833 O O . LYS A 1 102 ? -1.194 -23.205 -2.493 1.00 39.81 102 LYS A O 1
ATOM 838 N N . LYS A 1 103 ? 0.862 -22.334 -2.334 1.00 40.62 103 LYS A N 1
ATOM 839 C CA . LYS A 1 103 ? 0.613 -21.673 -1.033 1.00 40.62 103 LYS A CA 1
ATOM 840 C C . LYS A 1 103 ? 0.218 -20.202 -1.168 1.00 40.62 103 LYS A C 1
ATOM 842 O O . LYS A 1 103 ? -0.524 -19.711 -0.327 1.00 40.62 103 LYS A O 1
ATOM 847 N N . SER A 1 104 ? 0.661 -19.511 -2.217 1.00 45.88 104 SER A N 1
ATOM 848 C CA . SER A 1 104 ? 0.398 -18.080 -2.392 1.00 45.88 104 SER A CA 1
ATOM 849 C C . SER A 1 104 ? -0.941 -17.802 -3.072 1.00 45.88 104 SER A C 1
ATOM 851 O O . SER A 1 104 ? -1.679 -16.974 -2.570 1.00 45.88 104 SER A O 1
ATOM 853 N N . GLN A 1 105 ? -1.357 -18.523 -4.118 1.00 45.44 105 GLN A N 1
ATOM 854 C CA . GLN A 1 105 ? -2.606 -18.164 -4.819 1.00 45.44 105 GLN A CA 1
ATOM 855 C C . GLN A 1 105 ? -3.901 -18.493 -4.050 1.00 45.44 105 GLN A C 1
ATOM 857 O O . GLN A 1 105 ? -4.898 -17.798 -4.228 1.00 45.44 105 GLN A O 1
ATOM 862 N N . GLN A 1 106 ? -3.902 -19.496 -3.161 1.00 46.84 106 GLN A N 1
ATOM 863 C CA . GLN A 1 106 ? -5.048 -19.760 -2.272 1.00 46.84 106 GLN A CA 1
ATOM 864 C C . GLN A 1 106 ? -5.076 -18.846 -1.035 1.00 46.84 106 GLN A C 1
ATOM 866 O O . GLN A 1 106 ? -6.154 -18.578 -0.510 1.00 46.84 106 GLN A O 1
ATOM 871 N N . ALA A 1 107 ? -3.921 -18.359 -0.569 1.00 50.34 107 ALA A N 1
ATOM 872 C CA . ALA A 1 107 ? -3.843 -17.425 0.557 1.00 50.34 107 ALA A CA 1
ATOM 873 C C . ALA A 1 107 ? -4.052 -15.962 0.126 1.00 50.34 107 ALA A C 1
ATOM 875 O O . ALA A 1 107 ? -4.677 -15.208 0.859 1.00 50.34 107 ALA A O 1
ATOM 876 N N . VAL A 1 108 ? -3.584 -15.578 -1.068 1.00 51.91 108 VAL A N 1
ATOM 877 C CA . VAL A 1 108 ? -3.719 -14.218 -1.622 1.00 51.91 108 VAL A CA 1
ATOM 878 C C . VAL A 1 108 ? -5.188 -13.861 -1.843 1.00 51.91 108 VAL A C 1
ATOM 880 O O . VAL A 1 108 ? -5.597 -12.795 -1.403 1.00 51.91 108 VAL A O 1
ATOM 883 N N . LYS A 1 109 ? -6.004 -14.781 -2.388 1.00 54.62 109 LYS A N 1
ATOM 884 C CA . LYS A 1 109 ? -7.462 -14.581 -2.461 1.00 54.62 109 LYS A CA 1
ATOM 885 C C . LYS A 1 109 ? -8.088 -14.424 -1.070 1.00 54.62 109 LYS A C 1
ATOM 887 O O . LYS A 1 109 ? -8.728 -13.419 -0.832 1.00 54.62 109 LYS A O 1
ATOM 892 N N . LYS A 1 110 ? -7.788 -15.315 -0.112 1.00 71.25 110 LYS A N 1
ATOM 893 C CA . LYS A 1 110 ? -8.333 -15.223 1.261 1.00 71.25 110 LYS A CA 1
ATOM 894 C C . LYS A 1 110 ? -8.005 -13.912 1.985 1.00 71.25 110 LYS A C 1
ATOM 896 O O . LYS A 1 110 ? -8.805 -13.444 2.791 1.00 71.25 110 LYS A O 1
ATOM 901 N N . GLU A 1 111 ? -6.811 -13.362 1.777 1.00 77.38 111 GLU A N 1
ATOM 902 C CA . GLU A 1 111 ? -6.395 -12.123 2.441 1.00 77.38 111 GLU A CA 1
ATOM 903 C C . GLU A 1 111 ? -7.069 -10.889 1.826 1.00 77.38 111 GLU A C 1
ATOM 905 O O . GLU A 1 111 ? -7.550 -10.056 2.589 1.00 77.38 111 GLU A O 1
ATOM 910 N N . ASP A 1 112 ? -7.184 -10.799 0.496 1.00 75.69 112 ASP A N 1
ATOM 911 C CA . ASP A 1 112 ? -7.946 -9.715 -0.149 1.00 75.69 112 ASP A CA 1
ATOM 912 C C . ASP A 1 112 ? -9.464 -9.868 0.033 1.00 75.69 112 ASP A C 1
ATOM 914 O O . ASP A 1 112 ? -10.166 -8.863 0.111 1.00 75.69 112 ASP A O 1
ATOM 918 N N . ASP A 1 113 ? -9.970 -11.096 0.202 1.00 81.88 113 ASP A N 1
ATOM 919 C CA . ASP A 1 113 ? -11.354 -11.350 0.630 1.00 81.88 113 ASP A CA 1
ATOM 920 C C . ASP A 1 113 ? -11.614 -10.760 2.034 1.00 81.88 113 ASP A C 1
ATOM 922 O O . ASP A 1 113 ? -12.733 -10.367 2.357 1.00 81.88 113 ASP A O 1
ATOM 926 N N . THR A 1 114 ? -10.578 -10.707 2.884 1.00 85.50 114 THR A N 1
ATOM 927 C CA . THR A 1 114 ? -10.655 -10.160 4.250 1.00 85.50 114 THR A CA 1
ATOM 928 C C . THR A 1 114 ? -10.460 -8.642 4.266 1.00 85.50 114 THR A C 1
ATOM 930 O O . THR A 1 114 ? -11.131 -7.942 5.028 1.00 85.50 114 THR A O 1
ATOM 933 N N . LEU A 1 115 ? -9.522 -8.135 3.462 1.00 86.75 115 LEU A N 1
ATOM 934 C CA . LEU A 1 115 ? -9.206 -6.716 3.341 1.00 86.75 115 LEU A CA 1
ATOM 935 C C . LEU A 1 115 ? -8.835 -6.386 1.886 1.00 86.75 115 LEU A C 1
ATOM 937 O O . LEU A 1 115 ? -7.689 -6.616 1.488 1.00 86.75 115 LEU A O 1
ATOM 941 N N . PRO A 1 116 ? -9.773 -5.833 1.098 1.00 82.94 116 PRO A N 1
ATOM 942 C CA . PRO A 1 116 ? -9.536 -5.521 -0.306 1.00 82.94 116 PRO A CA 1
ATOM 943 C C . PRO A 1 116 ? -8.330 -4.601 -0.511 1.00 82.94 116 PRO A C 1
ATOM 945 O O . PRO A 1 116 ? -8.164 -3.603 0.188 1.00 82.94 116 PRO A O 1
ATOM 948 N N . GLY A 1 117 ? -7.477 -4.942 -1.479 1.00 78.94 117 GLY A N 1
ATOM 949 C CA . GLY A 1 117 ? -6.273 -4.174 -1.810 1.00 78.94 117 GLY A CA 1
ATOM 950 C C . GLY A 1 117 ? -5.079 -4.428 -0.884 1.00 78.94 117 GLY A C 1
ATOM 951 O O . GLY A 1 117 ? -3.988 -3.931 -1.171 1.00 78.94 117 GLY A O 1
ATOM 952 N N . TYR A 1 118 ? -5.232 -5.227 0.185 1.00 85.00 118 TYR A N 1
ATOM 953 C CA . TYR A 1 118 ? -4.143 -5.549 1.115 1.00 85.00 118 TYR A CA 1
ATOM 954 C C . TYR A 1 118 ? -2.933 -6.127 0.388 1.00 85.00 118 TYR A C 1
ATOM 956 O O . TYR A 1 118 ? -1.802 -5.726 0.671 1.00 85.00 118 TYR A O 1
ATOM 964 N N . SER A 1 119 ? -3.143 -7.030 -0.573 1.00 80.75 119 SER A N 1
ATOM 965 C CA . SER A 1 119 ? -2.046 -7.673 -1.300 1.00 80.75 119 SER A CA 1
ATOM 966 C C . SER A 1 119 ? -1.123 -6.700 -2.020 1.00 80.75 119 SER A C 1
ATOM 968 O O . SER A 1 119 ? 0.093 -6.892 -1.963 1.00 80.75 119 SER A O 1
ATOM 970 N N . SER A 1 120 ? -1.676 -5.647 -2.619 1.00 77.81 120 SER A N 1
ATOM 971 C CA . SER A 1 120 ? -0.921 -4.656 -3.390 1.00 77.81 120 SER A CA 1
ATOM 972 C C . SER A 1 120 ? -0.025 -3.778 -2.515 1.00 77.81 120 SER A C 1
ATOM 974 O O . SER A 1 120 ? 0.977 -3.252 -2.990 1.00 77.81 120 SER A O 1
ATOM 976 N N . VAL A 1 121 ? -0.330 -3.658 -1.218 1.00 79.88 121 VAL A N 1
ATOM 977 C CA . VAL A 1 121 ? 0.383 -2.760 -0.292 1.00 79.88 121 VAL A CA 1
ATOM 978 C C . VAL A 1 121 ? 1.147 -3.466 0.826 1.00 79.88 121 VAL A C 1
ATOM 980 O O . VAL A 1 121 ? 1.840 -2.811 1.606 1.00 79.88 121 VAL A O 1
ATOM 983 N N . LYS A 1 122 ? 1.098 -4.804 0.889 1.00 84.12 122 LYS A N 1
ATOM 984 C CA . LYS A 1 122 ? 1.827 -5.639 1.870 1.00 84.12 122 LYS A CA 1
ATOM 985 C C . LYS A 1 122 ? 3.282 -5.219 2.059 1.00 84.12 122 LYS A C 1
ATOM 987 O O . LYS A 1 122 ? 3.749 -5.110 3.192 1.00 84.12 122 LYS A O 1
ATOM 992 N N . SER A 1 123 ? 3.999 -5.031 0.953 1.00 75.12 123 SER A N 1
ATOM 993 C CA . SER A 1 123 ? 5.427 -4.702 0.961 1.00 75.12 123 SER A CA 1
ATOM 994 C C . SER A 1 123 ? 5.689 -3.322 1.550 1.00 75.12 123 SER A C 1
ATOM 996 O O . SER A 1 123 ? 6.670 -3.135 2.261 1.00 75.12 123 SER A O 1
ATOM 998 N N . GLU A 1 124 ? 4.807 -2.367 1.281 1.00 75.44 124 GLU A N 1
ATOM 999 C CA . GLU A 1 124 ? 4.956 -0.992 1.747 1.00 75.44 124 GLU A CA 1
ATOM 1000 C C . GLU A 1 124 ? 4.614 -0.866 3.235 1.00 75.44 124 GLU A C 1
ATOM 1002 O O . GLU A 1 124 ? 5.346 -0.234 3.998 1.00 75.44 124 GLU A O 1
ATOM 1007 N N . ILE A 1 125 ? 3.576 -1.581 3.680 1.00 83.38 125 ILE A N 1
ATOM 1008 C CA . ILE A 1 125 ? 3.246 -1.711 5.104 1.00 83.38 125 ILE A CA 1
ATOM 1009 C C . ILE A 1 125 ? 4.424 -2.329 5.865 1.00 83.38 125 ILE A C 1
ATOM 1011 O O . ILE A 1 125 ? 4.797 -1.835 6.923 1.00 83.38 125 ILE A O 1
ATOM 1015 N N . LEU A 1 126 ? 5.051 -3.377 5.317 1.00 81.75 126 LEU A N 1
ATOM 1016 C CA . LEU A 1 126 ? 6.191 -4.029 5.963 1.00 81.75 126 LEU A CA 1
ATOM 1017 C C . LEU A 1 126 ? 7.407 -3.098 6.092 1.00 81.75 126 LEU A C 1
ATOM 1019 O O . LEU A 1 126 ? 8.085 -3.132 7.115 1.00 81.75 126 LEU A O 1
ATOM 1023 N N . LYS A 1 127 ? 7.693 -2.276 5.073 1.00 80.44 127 LYS A N 1
ATOM 1024 C CA . LYS A 1 127 ? 8.814 -1.320 5.106 1.00 80.44 127 LYS A CA 1
ATOM 1025 C C . LYS A 1 127 ? 8.594 -0.208 6.126 1.00 80.44 127 LYS A C 1
ATOM 1027 O O . LYS A 1 127 ? 9.528 0.185 6.815 1.00 80.44 127 LYS A O 1
ATOM 1032 N N . THR A 1 128 ? 7.379 0.330 6.173 1.00 82.00 128 THR A N 1
ATOM 1033 C CA . THR A 1 128 ? 7.058 1.505 6.994 1.00 82.00 128 THR A CA 1
ATOM 1034 C C . THR A 1 128 ? 6.644 1.134 8.415 1.00 82.00 128 THR A C 1
ATOM 1036 O O . THR A 1 128 ? 6.727 1.972 9.310 1.00 82.00 128 THR A O 1
ATOM 1039 N N . GLY A 1 129 ? 6.167 -0.096 8.632 1.00 86.06 129 GLY A N 1
ATOM 1040 C CA . GLY A 1 129 ? 5.528 -0.532 9.875 1.00 86.06 129 GLY A CA 1
ATOM 1041 C C . GLY A 1 129 ? 4.193 0.167 10.155 1.00 86.06 129 GLY A C 1
ATOM 1042 O O . GLY A 1 129 ? 3.635 0.008 11.245 1.00 86.06 129 GLY A O 1
ATOM 1043 N N . LYS A 1 130 ? 3.684 0.941 9.189 1.00 87.88 130 LYS A N 1
ATOM 1044 C CA . LYS A 1 130 ? 2.512 1.808 9.311 1.00 87.88 130 LYS A CA 1
ATOM 1045 C C . LYS A 1 130 ? 1.509 1.485 8.209 1.00 87.88 130 LYS A C 1
ATOM 1047 O O . LYS A 1 130 ? 1.883 1.126 7.095 1.00 87.88 130 LYS A O 1
ATOM 1052 N N . VAL A 1 131 ? 0.224 1.651 8.498 1.00 89.06 131 VAL A N 1
ATOM 1053 C CA . VAL A 1 131 ? -0.835 1.539 7.489 1.00 89.06 131 VAL A CA 1
ATOM 1054 C C . VAL A 1 131 ? -1.824 2.684 7.619 1.00 89.06 131 VAL A C 1
ATOM 1056 O O . VAL A 1 131 ? -2.283 2.993 8.713 1.00 89.06 131 VAL A O 1
ATOM 1059 N N . TYR A 1 132 ? -2.157 3.298 6.488 1.00 87.75 132 TYR A N 1
ATOM 1060 C CA . TYR A 1 132 ? -3.152 4.359 6.410 1.00 87.75 132 TYR A CA 1
ATOM 1061 C C . TYR A 1 132 ? -4.420 3.813 5.768 1.00 87.75 132 TYR A C 1
ATOM 1063 O O . TYR A 1 132 ? -4.353 3.209 4.693 1.00 87.75 132 TYR A O 1
ATOM 1071 N N . ILE A 1 133 ? -5.557 4.037 6.421 1.00 87.75 133 ILE A N 1
ATOM 1072 C CA . ILE A 1 133 ? -6.862 3.543 5.980 1.00 87.75 133 ILE A CA 1
ATOM 1073 C C . ILE A 1 133 ? -7.825 4.709 5.813 1.00 87.75 133 ILE A C 1
ATOM 1075 O O . ILE A 1 133 ? -8.021 5.490 6.744 1.00 87.75 133 ILE A O 1
ATOM 1079 N N . ALA A 1 134 ? -8.454 4.789 4.643 1.00 83.44 134 ALA A N 1
ATOM 1080 C CA . ALA A 1 134 ? -9.531 5.728 4.351 1.00 83.44 134 ALA A CA 1
ATOM 1081 C C . ALA A 1 134 ? -10.857 4.989 4.099 1.00 83.44 134 ALA A C 1
ATOM 1083 O O . ALA A 1 134 ? -10.869 3.884 3.560 1.00 83.44 134 ALA A O 1
ATOM 1084 N N . PHE A 1 135 ? -11.982 5.613 4.462 1.00 74.31 135 PHE A N 1
ATOM 1085 C CA . PHE A 1 135 ? -13.323 5.003 4.380 1.00 74.31 135 PHE A CA 1
ATOM 1086 C C . PHE A 1 135 ? -14.179 5.483 3.197 1.00 74.31 135 PHE A C 1
ATOM 1088 O O . PHE A 1 135 ? -15.315 5.050 3.019 1.00 74.31 135 PHE A O 1
ATOM 1095 N N . LYS A 1 136 ? -13.652 6.410 2.393 1.00 65.50 136 LYS A N 1
ATOM 1096 C CA . LYS A 1 136 ? -14.243 6.877 1.135 1.00 65.50 136 LYS A CA 1
ATOM 1097 C C . LYS A 1 136 ? -13.129 7.146 0.132 1.00 65.50 136 LYS A C 1
ATOM 1099 O O . LYS A 1 136 ? -12.071 7.644 0.518 1.00 65.50 136 LYS A O 1
ATOM 1104 N N . GLN A 1 137 ? -13.396 6.903 -1.151 1.00 51.44 137 GLN A N 1
ATOM 1105 C CA . GLN A 1 137 ? -12.593 7.452 -2.245 1.00 51.44 137 GLN A CA 1
ATOM 1106 C C . GLN A 1 137 ? -12.795 8.973 -2.288 1.00 51.44 137 GLN A C 1
ATOM 1108 O O . GLN A 1 137 ? -13.686 9.492 -2.955 1.00 51.44 137 GLN A O 1
ATOM 1113 N N . GLY A 1 138 ? -12.017 9.689 -1.485 1.00 47.72 138 GLY A N 1
ATOM 1114 C CA . GLY A 1 138 ? -11.862 11.134 -1.575 1.00 47.72 138 GLY A CA 1
ATOM 1115 C C . GLY A 1 138 ? -10.535 11.479 -2.237 1.00 47.72 138 GLY A C 1
ATOM 1116 O O . GLY A 1 138 ? -9.626 10.652 -2.297 1.00 47.72 138 GLY A O 1
ATOM 1117 N N . ILE A 1 139 ? -10.408 12.725 -2.693 1.00 42.72 139 ILE A N 1
ATOM 1118 C CA . ILE A 1 139 ? -9.118 13.302 -3.078 1.00 42.72 139 ILE A CA 1
ATOM 1119 C C . ILE A 1 139 ? -8.341 13.529 -1.778 1.00 42.72 139 ILE A C 1
ATOM 1121 O O . ILE A 1 139 ? -8.382 14.608 -1.194 1.00 42.72 139 ILE A O 1
ATOM 1125 N N . ALA A 1 140 ? -7.708 12.477 -1.271 1.00 42.16 140 ALA A N 1
ATOM 1126 C CA . ALA A 1 140 ? -6.698 12.623 -0.246 1.00 42.16 140 ALA A CA 1
ATOM 1127 C C . ALA A 1 140 ? -5.449 13.242 -0.907 1.00 42.16 140 ALA A C 1
ATOM 1129 O O . ALA A 1 140 ? -5.074 12.831 -2.005 1.00 42.16 140 ALA A O 1
ATOM 1130 N N . PRO A 1 141 ? -4.770 14.210 -0.270 1.00 39.56 141 PRO A N 1
ATOM 1131 C CA . PRO A 1 141 ? -3.518 14.798 -0.759 1.00 39.56 141 PRO A CA 1
ATOM 1132 C C . PRO A 1 141 ? -2.336 13.805 -0.716 1.00 39.56 141 PRO A C 1
ATOM 1134 O O . PRO A 1 141 ? -1.199 14.167 -1.005 1.00 39.56 141 PRO A O 1
ATOM 1137 N N . PHE A 1 142 ? -2.607 12.557 -0.340 1.00 51.12 142 PHE A N 1
ATOM 1138 C CA . PHE A 1 142 ? -1.701 11.430 -0.195 1.00 51.12 142 PHE A CA 1
ATOM 1139 C C . PHE A 1 142 ? -2.440 10.181 -0.701 1.00 51.12 142 PHE A C 1
ATOM 1141 O O . PHE A 1 142 ? -3.661 10.127 -0.605 1.00 51.12 142 PHE A O 1
ATOM 1148 N N . THR A 1 143 ? -1.732 9.183 -1.226 1.00 49.31 143 THR A N 1
ATOM 1149 C CA . THR A 1 143 ? -2.318 7.899 -1.638 1.00 49.31 143 THR A CA 1
ATOM 1150 C C . THR A 1 143 ? -2.527 7.013 -0.401 1.00 49.31 143 THR A C 1
ATOM 1152 O O . THR A 1 143 ? -1.561 6.373 0.021 1.00 49.31 143 THR A O 1
ATOM 1155 N N . PRO A 1 144 ? -3.726 6.942 0.222 1.00 54.41 144 PRO A N 1
ATOM 1156 C CA . PRO A 1 144 ? -3.956 5.970 1.283 1.00 54.41 144 PRO A CA 1
ATOM 1157 C C . PRO A 1 144 ? -3.681 4.574 0.740 1.00 54.41 144 PRO A C 1
ATOM 1159 O O . PRO A 1 144 ? -4.131 4.210 -0.345 1.00 54.41 144 PRO A O 1
ATOM 1162 N N . LEU A 1 145 ? -2.898 3.807 1.498 1.00 59.41 145 LEU A N 1
ATOM 1163 C CA . LEU A 1 145 ? -2.507 2.456 1.106 1.00 59.41 145 LEU A CA 1
ATOM 1164 C C . LEU A 1 145 ? -3.735 1.551 0.967 1.00 59.41 145 LEU A C 1
ATOM 1166 O O . LEU A 1 145 ? -3.718 0.636 0.153 1.00 59.41 145 LEU A O 1
ATOM 1170 N N . LEU A 1 146 ? -4.797 1.795 1.743 1.00 72.38 146 LEU A N 1
ATOM 1171 C CA . LEU A 1 146 ? -6.021 1.000 1.696 1.00 72.38 146 LEU A CA 1
ATOM 1172 C C . LEU A 1 146 ? -7.279 1.857 1.807 1.00 72.38 146 LEU A C 1
ATOM 1174 O O . LEU A 1 146 ? -7.360 2.780 2.621 1.00 72.38 146 LEU A O 1
ATOM 1178 N N . PHE A 1 147 ? -8.284 1.470 1.026 1.00 78.00 147 PHE A N 1
ATOM 1179 C CA . PHE A 1 147 ? -9.653 1.952 1.144 1.00 78.00 147 PHE A CA 1
ATOM 1180 C C . PHE A 1 147 ? -10.534 0.825 1.676 1.00 78.00 147 PHE A C 1
ATOM 1182 O O . PHE A 1 147 ? -10.448 -0.304 1.194 1.00 78.00 147 PHE A O 1
ATOM 1189 N N . ILE A 1 148 ? -11.376 1.128 2.661 1.00 79.62 148 ILE A N 1
ATOM 1190 C CA . ILE A 1 148 ? -12.350 0.177 3.205 1.00 79.62 148 ILE A CA 1
ATOM 1191 C C . ILE A 1 148 ? -13.747 0.755 3.053 1.00 79.62 148 ILE A C 1
ATOM 1193 O O . ILE A 1 148 ? -14.027 1.850 3.534 1.00 79.62 148 ILE A O 1
ATOM 1197 N N . ASP A 1 149 ? -14.644 -0.025 2.459 1.00 69.94 149 ASP A N 1
ATOM 1198 C CA . ASP A 1 149 ? -16.065 0.290 2.462 1.00 69.94 149 ASP A CA 1
ATOM 1199 C C . ASP A 1 149 ? -16.670 -0.079 3.823 1.00 69.94 149 ASP A C 1
ATOM 1201 O O . ASP A 1 149 ? -16.745 -1.246 4.211 1.00 69.94 149 ASP A O 1
ATOM 1205 N N . GLY A 1 150 ? -17.106 0.928 4.581 1.00 80.81 150 GLY A N 1
ATOM 1206 C CA . GLY A 1 150 ? -17.713 0.716 5.894 1.00 80.81 150 GLY A CA 1
ATOM 1207 C C . GLY A 1 150 ? -16.682 0.683 7.018 1.00 80.81 150 GLY A C 1
ATOM 1208 O O . GLY A 1 150 ? -16.116 1.716 7.330 1.00 80.81 150 GLY A O 1
ATOM 1209 N N . GLN A 1 151 ? -16.485 -0.456 7.684 1.00 86.88 151 GLN A N 1
ATOM 1210 C CA . GLN A 1 151 ? -15.669 -0.557 8.907 1.00 86.88 151 GLN A CA 1
ATOM 1211 C C . GLN A 1 151 ? -14.560 -1.607 8.779 1.00 86.88 151 GLN A C 1
ATOM 1213 O O . GLN A 1 151 ? -14.733 -2.625 8.109 1.00 86.88 151 GLN A O 1
ATOM 1218 N N . LEU A 1 152 ? -13.441 -1.398 9.475 1.00 90.44 152 LEU A N 1
ATOM 1219 C CA . LEU A 1 152 ? -12.371 -2.389 9.581 1.00 90.44 152 LEU A CA 1
ATOM 1220 C C . LEU A 1 152 ? -12.833 -3.557 10.466 1.00 90.44 152 LEU A C 1
ATOM 1222 O O . LEU A 1 152 ? -13.149 -3.372 11.641 1.00 90.44 152 LEU A O 1
ATOM 1226 N N . SER A 1 153 ? -12.854 -4.771 9.915 1.00 92.00 153 SER A N 1
ATOM 1227 C CA . SER A 1 153 ? -13.159 -5.979 10.690 1.00 92.00 153 SER A CA 1
ATOM 1228 C C . SER A 1 153 ? -11.987 -6.373 11.601 1.00 92.00 153 SER A C 1
ATOM 1230 O O . SER A 1 153 ? -10.829 -6.066 11.314 1.00 92.00 153 SER A O 1
ATOM 1232 N N . LEU A 1 154 ? -12.257 -7.110 12.686 1.00 91.81 154 LEU A N 1
ATOM 1233 C CA . LEU A 1 154 ? -11.197 -7.613 13.574 1.00 91.81 154 LEU A CA 1
ATOM 1234 C C . LEU A 1 154 ? -10.211 -8.533 12.838 1.00 91.81 154 LEU A C 1
ATOM 1236 O O . LEU A 1 154 ? -9.013 -8.490 13.098 1.00 91.81 154 LEU A O 1
ATOM 1240 N N . GLU A 1 155 ? -10.693 -9.351 11.903 1.00 90.88 155 GLU A N 1
ATOM 1241 C CA . GLU A 1 155 ? -9.827 -10.234 11.117 1.00 90.88 155 GLU A CA 1
ATOM 1242 C C . GLU A 1 155 ? -8.937 -9.440 10.152 1.00 90.88 155 GLU A C 1
ATOM 1244 O O . GLU A 1 155 ? -7.748 -9.740 10.032 1.00 90.88 155 GLU A O 1
ATOM 1249 N N . ALA A 1 156 ? -9.460 -8.364 9.555 1.00 91.38 156 ALA A N 1
ATOM 1250 C CA . ALA A 1 156 ? -8.657 -7.426 8.774 1.00 91.38 156 ALA A CA 1
ATOM 1251 C C . ALA A 1 156 ? -7.620 -6.700 9.650 1.00 91.38 156 ALA A C 1
ATOM 1253 O O . ALA A 1 156 ? -6.458 -6.585 9.265 1.00 91.38 156 ALA A O 1
ATOM 1254 N N . ALA A 1 157 ? -7.989 -6.279 10.862 1.00 93.31 157 ALA A N 1
ATOM 1255 C CA . ALA A 1 157 ? -7.061 -5.658 11.807 1.00 93.31 157 ALA A CA 1
ATOM 1256 C C . ALA A 1 157 ? -5.935 -6.621 12.238 1.00 93.31 157 ALA A C 1
ATOM 1258 O O . ALA A 1 157 ? -4.757 -6.265 12.192 1.00 93.31 157 ALA A O 1
ATOM 1259 N N . LYS A 1 158 ? -6.263 -7.879 12.563 1.00 92.56 158 LYS A N 1
ATOM 1260 C CA . LYS A 1 158 ? -5.271 -8.934 12.849 1.00 92.56 158 LYS A CA 1
ATOM 1261 C C . LYS A 1 158 ? -4.369 -9.212 11.650 1.00 92.56 158 LYS A C 1
ATOM 1263 O O . LYS A 1 158 ? -3.180 -9.481 11.817 1.00 92.56 158 LYS A O 1
ATOM 1268 N N . LEU A 1 159 ? -4.918 -9.162 10.437 1.00 91.50 159 LEU A N 1
ATOM 1269 C CA . LEU A 1 159 ? -4.147 -9.319 9.209 1.00 91.50 159 LEU A CA 1
ATOM 1270 C C . LEU A 1 159 ? -3.119 -8.190 9.048 1.00 91.50 159 LEU A C 1
ATOM 1272 O O . LEU A 1 159 ? -1.954 -8.468 8.754 1.00 91.50 159 LEU A O 1
ATOM 1276 N N . LEU A 1 160 ? -3.518 -6.942 9.306 1.00 91.94 160 LEU A N 1
ATOM 1277 C CA . LEU A 1 160 ? -2.626 -5.781 9.310 1.00 91.94 160 LEU A CA 1
ATOM 1278 C C . LEU A 1 160 ? -1.540 -5.900 10.386 1.00 91.94 160 LEU A C 1
ATOM 1280 O O . LEU A 1 160 ? -0.364 -5.693 10.081 1.00 91.94 160 LEU A O 1
ATOM 1284 N N . ARG A 1 161 ? -1.896 -6.334 11.604 1.00 92.81 161 ARG A N 1
ATOM 1285 C CA . ARG A 1 161 ? -0.961 -6.504 12.732 1.00 92.81 161 ARG A CA 1
ATOM 1286 C C . ARG A 1 161 ? 0.233 -7.403 12.426 1.00 92.81 161 ARG A C 1
ATOM 1288 O O . ARG A 1 161 ? 1.313 -7.193 12.972 1.00 92.81 161 ARG A O 1
ATOM 1295 N N . LYS A 1 162 ? 0.087 -8.368 11.510 1.00 89.69 162 LYS A N 1
ATOM 1296 C CA . LYS A 1 162 ? 1.200 -9.232 11.073 1.00 89.69 162 LYS A CA 1
ATOM 1297 C C . LYS A 1 162 ? 2.382 -8.448 10.491 1.00 89.69 162 LYS A C 1
ATOM 1299 O O . LYS A 1 162 ? 3.476 -9.001 10.409 1.00 89.69 162 LYS A O 1
ATOM 1304 N N . ARG A 1 163 ? 2.151 -7.227 9.993 1.00 87.88 163 ARG A N 1
ATOM 1305 C CA . ARG A 1 163 ? 3.139 -6.430 9.242 1.00 87.88 163 ARG A CA 1
ATOM 1306 C C . ARG A 1 163 ? 3.180 -4.952 9.631 1.00 87.88 163 ARG A C 1
ATOM 1308 O O . ARG A 1 163 ? 4.128 -4.279 9.252 1.00 87.88 163 ARG A O 1
ATOM 1315 N N . ALA A 1 164 ? 2.194 -4.465 10.380 1.00 89.81 164 ALA A N 1
ATOM 1316 C CA . ALA A 1 164 ? 2.145 -3.114 10.921 1.00 89.81 164 ALA A CA 1
ATOM 1317 C C . ALA A 1 164 ? 2.182 -3.137 12.453 1.00 89.81 164 ALA A C 1
ATOM 1319 O O . ALA A 1 164 ? 1.664 -4.054 13.096 1.00 89.81 164 ALA A O 1
ATOM 1320 N N . GLN A 1 165 ? 2.773 -2.096 13.027 1.00 89.31 165 GLN A N 1
ATOM 1321 C CA . GLN A 1 165 ? 2.669 -1.781 14.454 1.00 89.31 165 GLN A CA 1
ATOM 1322 C C . GLN A 1 165 ? 1.652 -0.661 14.678 1.00 89.31 165 GLN A C 1
ATOM 1324 O O . GLN A 1 165 ? 0.939 -0.670 15.676 1.00 89.31 165 GLN A O 1
ATOM 1329 N N . LYS A 1 166 ? 1.535 0.247 13.704 1.00 91.12 166 LYS A N 1
ATOM 1330 C CA . LYS A 1 166 ? 0.696 1.437 13.781 1.00 91.12 166 LYS A CA 1
ATOM 1331 C C . LYS A 1 166 ? -0.304 1.502 12.632 1.00 91.12 166 LYS A C 1
ATOM 1333 O O . LYS A 1 166 ? 0.034 1.235 11.476 1.00 91.12 166 LYS A O 1
ATOM 1338 N N . ILE A 1 167 ? -1.527 1.899 12.953 1.00 92.50 167 ILE A N 1
ATOM 1339 C CA . ILE A 1 167 ? -2.608 2.167 12.009 1.00 92.50 167 ILE A CA 1
ATOM 1340 C C . ILE A 1 167 ? -3.072 3.612 12.152 1.00 92.50 167 ILE A C 1
ATOM 1342 O O . ILE A 1 167 ? -3.241 4.124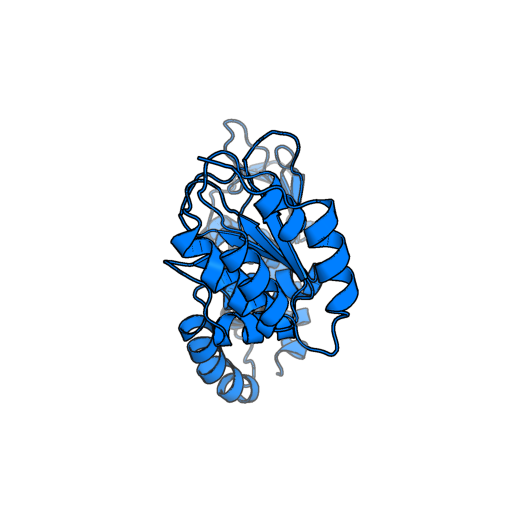 13.256 1.00 92.50 167 ILE A O 1
ATOM 1346 N N . ILE A 1 168 ? -3.265 4.266 11.013 1.00 91.69 168 ILE A N 1
ATOM 1347 C CA . ILE A 1 168 ? -3.687 5.654 10.921 1.00 91.69 168 ILE A CA 1
ATOM 1348 C C . ILE A 1 168 ? -4.998 5.702 10.139 1.00 91.69 168 ILE A C 1
ATOM 1350 O O . ILE A 1 168 ? -5.040 5.375 8.951 1.00 91.69 168 ILE A O 1
ATOM 1354 N N . PHE A 1 169 ? -6.075 6.114 10.799 1.00 90.56 169 PHE A N 1
ATOM 1355 C CA . PHE A 1 169 ? -7.370 6.303 10.161 1.00 90.56 169 PHE A CA 1
ATOM 1356 C C . PHE A 1 169 ? -7.507 7.723 9.619 1.00 90.56 169 PHE A C 1
ATOM 1358 O O . PHE A 1 169 ? -7.442 8.706 10.356 1.00 90.56 169 PHE A O 1
ATOM 1365 N N . VAL A 1 170 ? -7.750 7.838 8.318 1.00 86.19 170 VAL A N 1
ATOM 1366 C CA . VAL A 1 170 ? -8.122 9.103 7.685 1.00 86.19 170 VAL A CA 1
ATOM 1367 C C . VAL A 1 170 ? -9.610 9.316 7.949 1.00 86.19 170 VAL A C 1
ATOM 1369 O O . VAL A 1 170 ? -10.469 8.707 7.309 1.00 86.19 170 VAL A O 1
ATOM 1372 N N . ALA A 1 171 ? -9.914 10.137 8.952 1.00 83.19 171 ALA A N 1
ATOM 1373 C CA . ALA A 1 171 ? -11.256 10.266 9.509 1.00 83.19 171 ALA A CA 1
ATOM 1374 C C . ALA A 1 171 ? -12.156 11.255 8.750 1.00 83.19 171 ALA A C 1
ATOM 1376 O O . ALA A 1 171 ? -13.359 11.341 9.005 1.00 83.19 171 ALA A O 1
ATOM 1377 N N . GLN A 1 172 ? -11.597 12.003 7.804 1.00 76.62 172 GLN A N 1
ATOM 1378 C CA . GLN A 1 172 ? -12.316 13.047 7.092 1.00 76.62 172 GLN A CA 1
ATOM 1379 C C . GLN A 1 172 ? -13.504 12.523 6.283 1.00 76.62 172 GLN A C 1
ATOM 1381 O O . GLN A 1 172 ? -13.453 11.470 5.644 1.00 76.62 172 GLN A O 1
ATOM 1386 N N . GLY A 1 173 ? -14.606 13.278 6.309 1.00 74.12 173 GLY A N 1
ATOM 1387 C CA . GLY A 1 173 ? -15.830 12.923 5.585 1.00 74.12 173 GLY A CA 1
ATOM 1388 C C . GLY A 1 173 ? -16.484 11.619 6.064 1.00 74.12 173 GLY A C 1
ATOM 1389 O O . GLY A 1 173 ? -17.375 11.095 5.379 1.00 74.12 173 GLY A O 1
ATOM 1390 N N . THR A 1 174 ? -16.050 11.110 7.222 1.00 80.38 174 THR A N 1
ATOM 1391 C CA . THR A 1 174 ? -16.498 9.864 7.842 1.00 80.38 174 THR A CA 1
ATOM 1392 C C . THR A 1 174 ? -17.103 10.167 9.208 1.00 80.38 174 THR A C 1
ATOM 1394 O O . THR A 1 174 ? -16.599 10.990 9.962 1.00 80.38 174 THR A O 1
ATOM 1397 N N . SER A 1 175 ? -18.225 9.523 9.528 1.00 84.62 175 SER A N 1
ATOM 1398 C CA . SER A 1 175 ? -18.891 9.703 10.821 1.00 84.62 175 SER A CA 1
ATOM 1399 C C . SER A 1 175 ? -18.268 8.830 11.909 1.00 84.62 175 SER A C 1
ATOM 1401 O O . SER A 1 175 ? -17.880 7.695 11.623 1.00 84.62 175 SER A O 1
ATOM 1403 N N . TRP A 1 176 ? -18.355 9.265 13.166 1.00 86.81 176 TRP A N 1
ATOM 1404 C CA . TRP A 1 176 ? -17.963 8.475 14.339 1.00 86.81 176 TRP A CA 1
ATOM 1405 C C . TRP A 1 176 ? -18.544 7.058 14.353 1.00 86.81 176 TRP A C 1
ATOM 1407 O O . TRP A 1 176 ? -17.851 6.098 14.673 1.00 86.81 176 TRP A O 1
ATOM 1417 N N . LYS A 1 177 ? -19.797 6.905 13.907 1.00 85.50 177 LYS A N 1
ATOM 1418 C CA . LYS A 1 177 ? -20.485 5.609 13.790 1.00 85.50 177 LYS A CA 1
ATOM 1419 C C . LYS A 1 177 ? -19.711 4.577 12.951 1.00 85.50 177 LYS A C 1
ATOM 1421 O O . LYS A 1 177 ? -19.861 3.384 13.180 1.00 85.50 177 LYS A O 1
ATOM 1426 N N . ILE A 1 178 ? -18.915 5.039 11.989 1.00 82.81 178 ILE A N 1
ATOM 1427 C CA . ILE A 1 178 ? -18.097 4.214 11.090 1.00 82.81 178 ILE A CA 1
ATOM 1428 C C . ILE A 1 178 ? -16.677 4.030 11.656 1.00 82.81 178 ILE A C 1
ATOM 1430 O O . ILE A 1 178 ? -16.100 2.945 11.569 1.00 82.81 178 ILE A O 1
ATOM 1434 N N . LEU A 1 179 ? -16.120 5.078 12.272 1.00 88.62 179 LEU A N 1
ATOM 1435 C CA . LEU A 1 179 ? -14.761 5.068 12.821 1.00 88.62 179 LEU A CA 1
ATOM 1436 C C . LEU A 1 179 ? -14.644 4.222 14.086 1.00 88.62 179 LEU A C 1
ATOM 1438 O O . LEU A 1 179 ? -13.719 3.421 14.199 1.00 88.62 179 LEU A O 1
ATOM 1442 N N . LYS A 1 180 ? -15.598 4.357 15.011 1.00 90.88 180 LYS A N 1
ATOM 1443 C CA . LYS A 1 180 ? -15.550 3.712 16.326 1.00 90.88 180 LYS A CA 1
ATOM 1444 C C . LYS A 1 180 ? -15.333 2.194 16.246 1.00 90.88 180 LYS A C 1
ATOM 1446 O O . LYS A 1 180 ? -14.384 1.719 16.870 1.00 90.88 180 LYS A O 1
ATOM 1451 N N . PRO A 1 181 ? -16.106 1.417 15.460 1.00 91.62 181 PRO A N 1
ATOM 1452 C CA . PRO A 1 181 ? -15.872 -0.025 15.355 1.00 91.62 181 PRO A CA 1
ATOM 1453 C C . PRO A 1 181 ? -14.492 -0.375 14.782 1.00 91.62 181 PRO A C 1
ATOM 1455 O O . PRO A 1 181 ? -13.902 -1.388 15.154 1.00 91.62 181 PRO A O 1
ATOM 1458 N N . SER A 1 182 ? -13.960 0.475 13.900 1.00 92.88 182 SER A N 1
ATOM 1459 C CA . SER A 1 182 ? -12.643 0.286 13.289 1.00 92.88 182 SER A CA 1
ATOM 1460 C C . SER A 1 182 ? -11.509 0.545 14.283 1.00 92.88 182 SER A C 1
ATOM 1462 O O . SER A 1 182 ? -10.531 -0.203 14.304 1.00 92.88 182 SER A O 1
ATOM 1464 N N . PHE A 1 183 ? -11.659 1.555 15.146 1.00 92.88 183 PHE A N 1
ATOM 1465 C CA . PHE A 1 183 ? -10.727 1.814 16.246 1.00 92.88 183 PHE A CA 1
ATOM 1466 C C . PHE A 1 183 ? -10.741 0.644 17.233 1.00 92.88 183 PHE A C 1
ATOM 1468 O O . PHE A 1 183 ? -9.684 0.123 17.578 1.00 92.88 183 PHE A O 1
ATOM 1475 N N . GLU A 1 184 ? -11.927 0.162 17.623 1.00 92.12 184 GLU A N 1
ATOM 1476 C CA . GLU A 1 184 ? -12.059 -1.004 18.504 1.00 92.12 184 GLU A CA 1
ATOM 1477 C C . GLU A 1 184 ? -11.384 -2.251 17.919 1.00 92.12 184 GLU A C 1
ATOM 1479 O O . GLU A 1 184 ? -10.680 -2.966 18.632 1.00 92.12 184 GLU A O 1
ATOM 1484 N N . ALA A 1 185 ? -11.595 -2.527 16.628 1.00 92.75 185 ALA A N 1
ATOM 1485 C CA . ALA A 1 185 ? -10.984 -3.664 15.946 1.00 92.75 185 ALA A CA 1
ATOM 1486 C C . ALA A 1 185 ? -9.452 -3.568 15.934 1.00 92.75 185 ALA A C 1
ATOM 1488 O O . ALA A 1 185 ? -8.775 -4.566 16.181 1.00 92.75 185 ALA A O 1
ATOM 1489 N N . ALA A 1 186 ? -8.914 -2.374 15.682 1.00 93.31 186 ALA A N 1
ATOM 1490 C CA . ALA A 1 186 ? -7.481 -2.125 15.673 1.00 93.31 186 ALA A CA 1
ATOM 1491 C C . ALA A 1 186 ? -6.841 -2.270 17.062 1.00 93.31 186 ALA A C 1
ATOM 1493 O O . ALA A 1 186 ? -5.846 -2.982 17.192 1.00 93.31 186 ALA A O 1
ATOM 1494 N N . LEU A 1 187 ? -7.445 -1.678 18.098 1.00 91.31 187 LEU A N 1
ATOM 1495 C CA . LEU A 1 187 ? -6.964 -1.801 19.479 1.00 91.31 187 LEU A CA 1
ATOM 1496 C C . LEU A 1 187 ? -6.976 -3.266 19.934 1.00 91.31 187 LEU A C 1
ATOM 1498 O O . LEU A 1 187 ? -5.971 -3.760 20.438 1.00 91.31 187 LEU A O 1
ATOM 1502 N N . LYS A 1 188 ? -8.064 -4.003 19.663 1.00 91.25 188 LYS A N 1
ATOM 1503 C CA . LYS A 1 188 ? -8.171 -5.447 19.962 1.00 91.25 188 LYS A CA 1
ATOM 1504 C C . LYS A 1 188 ? -7.150 -6.299 19.207 1.00 91.25 188 LYS A C 1
ATOM 1506 O O . LYS A 1 188 ? -6.821 -7.392 19.657 1.00 91.25 188 LYS A O 1
ATOM 1511 N N . ALA A 1 189 ? -6.680 -5.827 18.056 1.00 91.56 189 ALA A N 1
ATOM 1512 C CA . ALA A 1 189 ? -5.615 -6.457 17.287 1.00 91.56 189 ALA A CA 1
ATOM 1513 C C . ALA A 1 189 ? -4.209 -6.005 17.724 1.00 91.56 189 ALA A C 1
ATOM 1515 O O . ALA A 1 189 ? -3.248 -6.332 17.036 1.00 91.56 189 ALA A O 1
ATOM 1516 N N . GLU A 1 190 ? -4.079 -5.276 18.838 1.00 91.06 190 GLU A N 1
ATOM 1517 C CA . GLU A 1 190 ? -2.810 -4.765 19.377 1.00 91.06 190 GLU A CA 1
ATOM 1518 C C . GLU A 1 190 ? -2.067 -3.811 18.427 1.00 91.06 190 GLU A C 1
ATOM 1520 O O . GLU A 1 190 ? -0.836 -3.800 18.388 1.00 91.06 190 GLU A O 1
ATOM 1525 N N . LEU A 1 191 ? -2.800 -3.043 17.619 1.00 90.94 191 LEU A N 1
ATOM 1526 C CA . LEU A 1 191 ? -2.229 -1.966 16.810 1.00 90.94 191 LEU A CA 1
ATOM 1527 C C . LEU A 1 191 ? -2.253 -0.650 17.589 1.00 90.94 191 LEU A C 1
ATOM 1529 O O . LEU A 1 191 ? -3.237 -0.341 18.261 1.00 90.94 191 LEU A O 1
ATOM 1533 N N . GLU A 1 192 ? -1.213 0.164 17.428 1.00 90.31 192 GLU A N 1
ATOM 1534 C CA . GLU A 1 192 ? -1.256 1.559 17.859 1.00 90.31 192 GLU A CA 1
ATOM 1535 C C . GLU A 1 192 ? -2.185 2.349 16.934 1.00 90.31 192 GLU A C 1
ATOM 1537 O O . GLU A 1 192 ? -1.975 2.376 15.717 1.00 90.31 192 GLU A O 1
ATOM 1542 N N . VAL A 1 193 ? -3.211 2.986 17.498 1.00 92.44 193 VAL A N 1
ATOM 1543 C CA . VAL A 1 193 ? -4.271 3.636 16.720 1.00 92.44 193 VAL A CA 1
ATOM 1544 C C . VAL A 1 193 ? -4.111 5.145 16.733 1.00 92.44 193 VAL A C 1
ATOM 1546 O O . VAL A 1 193 ? -4.117 5.779 17.783 1.00 92.44 193 VAL A O 1
ATOM 1549 N N . PHE A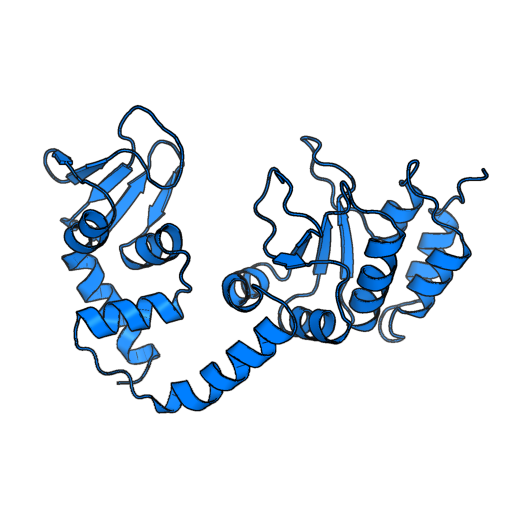 1 194 ? -4.029 5.710 15.535 1.00 91.69 194 PHE A N 1
ATOM 1550 C CA . PHE A 1 194 ? -3.964 7.143 15.297 1.00 91.69 194 PHE A CA 1
ATOM 1551 C C . PHE A 1 194 ? -5.026 7.555 14.284 1.00 91.69 194 PHE A C 1
ATOM 1553 O O . PHE A 1 194 ? -5.559 6.727 13.537 1.00 91.69 194 PHE A O 1
ATOM 1560 N N . ALA A 1 195 ? -5.305 8.851 14.218 1.00 89.69 195 ALA A N 1
ATOM 1561 C CA . ALA A 1 195 ? -6.220 9.414 13.244 1.00 89.69 195 ALA A CA 1
ATOM 1562 C C . ALA A 1 195 ? -5.727 10.749 12.682 1.00 89.69 195 ALA A C 1
ATOM 1564 O O . ALA A 1 195 ? -4.964 11.473 13.321 1.00 89.69 195 ALA A O 1
ATOM 1565 N N . ILE A 1 196 ? -6.191 11.062 11.473 1.00 86.38 196 ILE A N 1
ATOM 1566 C CA . ILE A 1 196 ? -6.005 12.356 10.810 1.00 86.38 196 ILE A CA 1
ATOM 1567 C C . ILE A 1 196 ? -7.397 12.986 10.636 1.00 86.38 196 ILE A C 1
ATOM 1569 O O . ILE A 1 196 ? -8.218 12.416 9.905 1.00 86.38 196 ILE A O 1
ATOM 1573 N N . PRO A 1 197 ? -7.694 14.114 11.310 1.00 78.25 197 PRO A N 1
ATOM 1574 C CA . PRO A 1 197 ? -9.022 14.729 11.280 1.00 78.25 197 PRO A CA 1
ATOM 1575 C C . PRO A 1 197 ? -9.311 15.569 10.021 1.00 78.25 197 PRO A C 1
ATOM 1577 O O . PRO A 1 197 ? -10.472 15.641 9.620 1.00 78.25 197 PRO A O 1
ATOM 1580 N N . ASP A 1 198 ? -8.298 16.183 9.393 1.00 68.94 198 ASP A N 1
ATOM 1581 C CA . ASP A 1 198 ? -8.448 17.085 8.232 1.00 68.94 198 ASP A CA 1
ATOM 1582 C C . ASP A 1 198 ? -7.237 17.023 7.264 1.00 68.94 198 ASP A C 1
ATOM 1584 O O . ASP A 1 198 ? -6.148 16.603 7.656 1.00 68.94 198 ASP A O 1
ATOM 1588 N N . TYR A 1 199 ? -7.416 17.470 6.011 1.00 54.53 199 TYR A N 1
ATOM 1589 C CA . TYR A 1 199 ? -6.406 17.582 4.938 1.00 54.53 199 TYR A CA 1
ATOM 1590 C C . TYR A 1 199 ? -5.605 18.899 4.977 1.00 54.53 199 TYR A C 1
ATOM 1592 O O . TYR A 1 199 ? -5.109 19.352 3.939 1.00 54.53 199 TYR A O 1
ATOM 1600 N N . SER A 1 200 ? -5.488 19.562 6.131 1.00 53.28 200 SER A N 1
ATOM 1601 C CA . SER A 1 200 ? -4.710 20.805 6.208 1.00 53.28 200 SER A CA 1
ATOM 1602 C C . SER A 1 200 ? -3.237 20.552 5.824 1.00 53.28 200 SER A C 1
ATOM 1604 O O . SER A 1 200 ? -2.736 19.428 5.885 1.00 53.28 200 SER A O 1
ATOM 1606 N N . LYS A 1 201 ? -2.527 21.602 5.384 1.00 45.31 201 LYS A N 1
ATOM 1607 C CA . LYS A 1 201 ? -1.133 21.505 4.897 1.00 45.31 201 LYS A CA 1
ATOM 1608 C C . LYS A 1 201 ? -0.144 20.980 5.950 1.00 45.31 201 LYS A C 1
ATOM 1610 O O . LYS A 1 201 ? 0.971 20.609 5.594 1.00 45.31 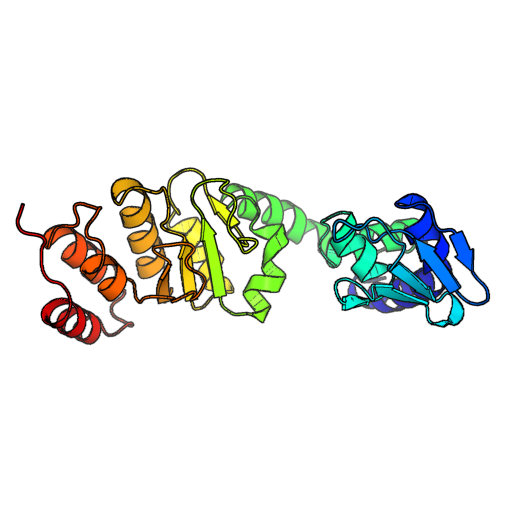201 LYS A O 1
ATOM 1615 N N . GLU A 1 202 ? -0.553 20.945 7.213 1.00 53.06 202 GLU A N 1
ATOM 1616 C CA . GLU A 1 202 ? 0.211 20.440 8.346 1.00 53.06 202 GLU A CA 1
ATOM 1617 C C . GLU A 1 202 ? -0.442 19.139 8.814 1.00 53.06 202 GLU A C 1
ATOM 1619 O O . GLU A 1 202 ? -1.288 19.108 9.704 1.00 53.06 202 GLU A O 1
ATOM 1624 N N . PHE A 1 203 ? -0.075 18.047 8.146 1.00 61.28 203 PHE A N 1
ATOM 1625 C CA . PHE A 1 203 ? -0.461 16.696 8.530 1.00 61.28 203 PHE A CA 1
ATOM 1626 C C . PHE A 1 203 ? -0.081 16.440 9.990 1.00 61.28 203 PHE A C 1
ATOM 1628 O O . PHE A 1 203 ? 1.103 16.303 10.302 1.00 61.28 203 PHE A O 1
ATOM 1635 N N . GLN A 1 204 ? -1.071 16.326 10.872 1.00 74.25 204 GLN A N 1
ATOM 1636 C CA . GLN A 1 204 ? -0.825 15.916 12.247 1.00 74.25 204 GLN A CA 1
ATOM 1637 C C . GLN A 1 204 ? -1.538 14.597 12.530 1.00 74.25 204 GLN A C 1
ATOM 1639 O O . GLN A 1 204 ? -2.760 14.534 12.646 1.00 74.25 204 GLN A O 1
ATOM 1644 N N . GLU A 1 205 ? -0.746 13.525 12.615 1.00 85.88 205 GLU A N 1
ATOM 1645 C CA . GLU A 1 205 ? -1.193 12.270 13.214 1.00 85.88 205 GLU A CA 1
ATOM 1646 C C . GLU A 1 205 ? -1.523 12.543 14.686 1.00 85.88 205 GLU A C 1
ATOM 1648 O O . GLU A 1 205 ? -0.670 13.018 15.437 1.00 85.88 205 GLU A O 1
ATOM 1653 N N . MET A 1 206 ? -2.749 12.237 15.097 1.00 86.44 206 MET A N 1
ATOM 1654 C CA . MET A 1 206 ? -3.191 12.368 16.484 1.00 86.44 206 MET A CA 1
ATOM 1655 C C . MET A 1 206 ? -3.405 10.983 17.077 1.00 86.44 206 MET A C 1
ATOM 1657 O O . MET A 1 206 ? -3.934 10.105 16.389 1.00 86.44 206 MET A O 1
ATOM 1661 N N . ASP A 1 207 ? -3.004 10.779 18.333 1.00 88.12 207 ASP A N 1
ATOM 1662 C CA . ASP A 1 207 ? -3.436 9.593 19.075 1.00 88.12 207 ASP A CA 1
ATOM 1663 C C . ASP A 1 207 ? -4.970 9.550 19.091 1.00 88.12 207 ASP A C 1
ATOM 1665 O O . ASP A 1 207 ? -5.640 10.587 19.041 1.00 88.12 207 ASP A O 1
ATOM 1669 N N . TRP A 1 208 ? -5.549 8.353 19.100 1.00 87.75 208 TRP A N 1
ATOM 1670 C CA . TRP A 1 208 ? -6.998 8.201 19.031 1.00 87.75 208 TRP A CA 1
ATOM 1671 C C . TRP A 1 208 ? -7.730 8.904 20.189 1.00 87.75 208 TRP A C 1
ATOM 1673 O O . TRP A 1 208 ? -8.850 9.376 19.976 1.00 87.75 208 TRP A O 1
ATOM 1683 N N . VAL A 1 209 ? -7.115 9.022 21.374 1.00 86.56 209 VAL A N 1
ATOM 1684 C CA . VAL A 1 209 ? -7.666 9.786 22.503 1.00 86.56 209 VAL A CA 1
ATOM 1685 C C . VAL A 1 209 ? -7.711 11.268 22.152 1.00 86.56 209 VAL A C 1
ATOM 1687 O O . VAL A 1 209 ? -8.775 11.878 22.235 1.00 86.56 209 VAL A O 1
ATOM 1690 N N . ASP A 1 210 ? -6.597 11.835 21.687 1.00 84.81 210 ASP A N 1
ATOM 1691 C CA . ASP A 1 210 ? -6.513 13.248 21.298 1.00 84.81 210 ASP A CA 1
ATOM 1692 C C . ASP A 1 210 ? -7.463 13.573 20.153 1.00 84.81 210 ASP A C 1
ATOM 1694 O O . ASP A 1 210 ? -8.125 14.611 20.152 1.00 84.81 210 ASP A O 1
ATOM 1698 N N . TYR A 1 211 ? -7.568 12.657 19.189 1.00 87.94 211 TYR A N 1
ATOM 1699 C CA . TYR A 1 211 ? -8.534 12.751 18.111 1.00 87.94 211 TYR A CA 1
ATOM 1700 C C . TYR A 1 211 ? -9.953 12.879 18.667 1.00 87.94 211 TYR A C 1
ATOM 1702 O O . TYR A 1 211 ? -10.652 13.823 18.295 1.00 87.94 211 TYR A O 1
ATOM 1710 N N . CYS A 1 212 ? -10.363 11.971 19.563 1.00 85.75 212 CYS A N 1
ATOM 1711 C CA . CYS A 1 212 ? -11.696 11.987 20.166 1.00 85.75 212 CYS A CA 1
ATOM 1712 C C . CYS A 1 212 ? -11.954 13.301 20.916 1.00 85.75 212 CYS A C 1
ATOM 1714 O O . CYS A 1 212 ? -13.028 13.881 20.771 1.00 85.75 212 CYS A O 1
ATOM 1716 N N . SER A 1 213 ? -10.961 13.792 21.658 1.00 82.06 213 SER A N 1
ATOM 1717 C CA . SER A 1 213 ? -11.030 15.045 22.421 1.00 82.06 213 SER A CA 1
ATOM 1718 C C . SER A 1 213 ? -11.146 16.286 21.534 1.00 82.06 213 SER A C 1
ATOM 1720 O O . SER A 1 213 ? -11.783 17.267 21.912 1.00 82.06 213 SER A O 1
ATOM 1722 N N . ALA A 1 214 ? -10.530 16.256 20.351 1.00 80.75 214 ALA A N 1
ATOM 1723 C CA . ALA A 1 214 ? -10.497 17.380 19.422 1.00 80.75 214 ALA A CA 1
ATOM 1724 C C . ALA A 1 214 ? -11.701 17.434 18.462 1.00 80.75 214 ALA A C 1
ATOM 1726 O O . ALA A 1 214 ? -11.892 18.445 17.780 1.00 80.75 214 ALA A O 1
ATOM 1727 N N . GLN A 1 215 ? -12.516 16.374 18.367 1.00 81.38 215 GLN A N 1
ATOM 1728 C CA . GLN A 1 215 ? -13.628 16.325 17.411 1.00 81.38 215 GLN A CA 1
ATOM 1729 C C . GLN A 1 215 ? -14.816 17.182 17.854 1.00 81.38 215 GLN A C 1
ATOM 1731 O O . GLN A 1 215 ? -15.722 16.695 18.514 1.00 81.38 215 GLN A O 1
ATOM 1736 N N . THR A 1 216 ? -14.886 18.428 17.386 1.00 70.94 216 THR A N 1
ATOM 1737 C CA . THR A 1 216 ? -16.024 19.334 17.647 1.00 70.94 216 THR A CA 1
ATOM 1738 C C . THR A 1 216 ? -17.261 19.053 16.793 1.00 70.94 216 THR A C 1
ATOM 1740 O O . THR A 1 216 ? -18.368 19.447 17.150 1.00 70.94 216 THR A O 1
ATOM 1743 N N . THR A 1 217 ? -17.097 18.365 15.661 1.00 73.06 217 THR A N 1
ATOM 1744 C CA . THR A 1 217 ? -18.168 18.110 14.680 1.00 73.06 217 THR A CA 1
ATOM 1745 C C . THR A 1 217 ? -18.812 16.730 14.813 1.00 73.06 217 THR A C 1
ATOM 1747 O O . THR A 1 217 ? -19.808 16.449 14.145 1.00 73.06 217 THR A O 1
ATOM 1750 N N . GLN A 1 218 ? -18.269 15.856 15.666 1.00 75.94 218 GLN A N 1
ATOM 1751 C CA . GLN A 1 218 ? -18.764 14.497 15.874 1.00 75.94 218 GLN A CA 1
ATOM 1752 C C . GLN A 1 218 ? -19.237 14.323 17.316 1.00 75.94 218 GLN A C 1
ATOM 1754 O O . GLN A 1 218 ? -18.553 14.713 18.254 1.00 75.94 218 GLN A O 1
ATOM 1759 N N . LYS A 1 219 ? -20.401 13.693 17.508 1.00 82.19 219 LYS A N 1
ATOM 1760 C CA . LYS A 1 219 ? -20.908 13.378 18.849 1.00 82.19 219 LYS A CA 1
ATOM 1761 C C . LYS A 1 219 ? -20.206 12.129 19.387 1.00 82.19 219 LYS A C 1
ATOM 1763 O O . LYS A 1 219 ? -20.637 11.013 19.099 1.00 82.19 219 LYS A O 1
ATOM 1768 N N . ILE A 1 220 ? -19.125 12.336 20.136 1.00 85.50 220 ILE A N 1
ATOM 1769 C CA . ILE A 1 220 ? -18.361 11.293 20.833 1.00 85.50 220 ILE A CA 1
ATOM 1770 C C . ILE A 1 220 ? -18.650 11.418 22.330 1.00 85.50 220 ILE A C 1
ATOM 1772 O O . ILE A 1 220 ? -18.442 12.477 22.916 1.00 85.50 220 ILE A O 1
ATOM 1776 N N . THR A 1 221 ? -19.166 10.355 22.944 1.00 84.88 221 THR A N 1
ATOM 1777 C CA . THR A 1 221 ? -19.547 10.354 24.367 1.00 84.88 221 THR A CA 1
ATOM 1778 C C . THR A 1 221 ? -18.458 9.747 25.247 1.00 84.88 221 THR A C 1
ATOM 1780 O O . THR A 1 221 ? -17.673 8.911 24.790 1.00 84.88 221 THR A O 1
ATOM 1783 N N . ASN A 1 222 ? -18.475 10.061 26.547 1.00 81.44 222 ASN A N 1
ATOM 1784 C CA . ASN A 1 222 ? -17.606 9.405 27.537 1.00 81.44 222 ASN A CA 1
ATOM 1785 C C . ASN A 1 222 ? -17.727 7.869 27.503 1.00 81.44 222 ASN A C 1
ATOM 1787 O O . ASN A 1 222 ? -16.742 7.138 27.619 1.00 81.44 222 ASN A O 1
ATOM 1791 N N . LYS A 1 223 ? -18.945 7.363 27.280 1.00 84.06 223 LYS A N 1
ATOM 1792 C CA . LYS A 1 223 ? -19.209 5.926 27.149 1.00 84.06 223 LYS A CA 1
ATOM 1793 C C . LYS A 1 223 ? -18.489 5.312 25.947 1.00 84.06 223 LYS A C 1
ATOM 1795 O O . LYS A 1 223 ? -18.045 4.169 26.038 1.00 84.06 223 LYS A O 1
ATOM 1800 N N . ASP A 1 224 ? -18.373 6.043 24.840 1.00 85.81 224 ASP A N 1
ATOM 1801 C CA . ASP A 1 224 ? -17.674 5.560 23.648 1.00 85.81 224 ASP A CA 1
ATOM 1802 C C . ASP A 1 224 ? -16.174 5.400 23.907 1.00 85.81 224 ASP A C 1
ATOM 1804 O O . ASP A 1 224 ? -15.600 4.375 23.542 1.00 85.81 224 ASP A O 1
ATOM 1808 N N . VAL A 1 225 ? -15.559 6.369 24.592 1.00 85.62 225 VAL A N 1
ATOM 1809 C CA . VAL A 1 225 ? -14.134 6.329 24.955 1.00 85.62 225 VAL A CA 1
ATOM 1810 C C . VAL A 1 225 ? -13.848 5.184 25.923 1.00 85.62 225 VAL A C 1
ATOM 1812 O O . VAL A 1 225 ? -12.921 4.411 25.701 1.00 85.62 225 VAL A O 1
ATOM 1815 N N . ILE A 1 226 ? -14.688 4.991 26.946 1.00 84.50 226 ILE A N 1
ATOM 1816 C CA . ILE A 1 226 ? -14.553 3.866 27.888 1.00 84.50 226 ILE A CA 1
ATOM 1817 C C . ILE A 1 226 ? -14.593 2.520 27.153 1.00 84.50 226 ILE A C 1
ATOM 1819 O O . ILE A 1 226 ? -13.813 1.618 27.461 1.00 84.50 226 ILE A O 1
ATOM 1823 N N . GLN A 1 227 ? -15.479 2.376 26.164 1.00 85.38 227 GLN A N 1
ATOM 1824 C CA . GLN A 1 227 ? -15.565 1.154 25.360 1.00 85.38 227 GLN A CA 1
ATOM 1825 C C . GLN A 1 227 ? -14.303 0.912 24.521 1.00 85.38 227 GLN A C 1
ATOM 1827 O O . GLN A 1 227 ? -13.877 -0.237 24.399 1.00 85.38 227 GLN A O 1
ATOM 1832 N N . LEU A 1 228 ? -13.674 1.971 24.004 1.00 88.12 228 LEU A N 1
ATOM 1833 C CA . LEU A 1 228 ? -12.401 1.875 23.286 1.00 88.12 228 LEU A CA 1
ATOM 1834 C C . LEU A 1 228 ? -11.258 1.446 24.206 1.00 88.12 228 LEU A C 1
ATOM 1836 O O . LEU A 1 228 ? -10.542 0.502 23.878 1.00 88.12 228 LEU A O 1
ATOM 1840 N N . ILE A 1 229 ? -11.145 2.058 25.389 1.00 86.88 229 ILE A N 1
ATOM 1841 C CA . ILE A 1 229 ? -10.145 1.686 26.402 1.00 86.88 229 ILE A CA 1
ATOM 1842 C C . ILE A 1 229 ? -10.308 0.219 26.811 1.00 86.88 229 ILE A C 1
ATOM 1844 O O . ILE A 1 229 ? -9.328 -0.519 26.883 1.00 86.88 229 ILE A O 1
ATOM 1848 N N . ALA A 1 230 ? -11.545 -0.230 27.038 1.00 84.00 230 ALA A N 1
ATOM 1849 C CA . ALA A 1 230 ? -11.831 -1.622 27.385 1.00 84.00 230 ALA A CA 1
ATOM 1850 C C . ALA A 1 230 ? -11.424 -2.614 26.276 1.00 84.00 230 ALA A C 1
ATOM 1852 O O . ALA A 1 230 ? -11.199 -3.793 26.551 1.00 84.00 230 ALA A O 1
ATOM 1853 N N . GLY A 1 231 ? -11.331 -2.147 25.027 1.00 81.06 231 GLY A N 1
ATOM 1854 C CA . GLY A 1 231 ? -10.872 -2.925 23.879 1.00 81.06 231 GLY A CA 1
ATOM 1855 C C . GLY A 1 231 ? -9.354 -3.093 23.781 1.00 81.06 231 GLY A C 1
ATOM 1856 O O . GLY A 1 231 ? -8.911 -3.970 23.042 1.00 81.06 231 GLY A O 1
ATOM 1857 N N . ILE A 1 232 ? -8.563 -2.302 24.513 1.00 82.94 232 ILE A N 1
ATOM 1858 C CA . ILE A 1 232 ? -7.097 -2.413 24.561 1.00 82.94 232 ILE A CA 1
ATOM 1859 C C . ILE A 1 232 ? -6.733 -3.719 25.277 1.00 82.94 232 ILE A C 1
ATOM 1861 O O . ILE A 1 232 ? -7.289 -3.965 26.334 1.00 82.94 232 ILE A O 1
ATOM 1865 N N . PRO A 1 233 ? -5.864 -4.595 24.763 1.00 75.44 233 PRO A N 1
ATOM 1866 C CA . PRO A 1 233 ? -5.419 -5.803 25.472 1.00 75.44 233 PRO A CA 1
ATOM 1867 C C . PRO A 1 233 ? -4.606 -5.513 26.751 1.00 75.44 233 PRO A C 1
ATOM 1869 O O . PRO A 1 233 ? -3.945 -4.488 26.839 1.00 75.44 233 PRO A O 1
ATOM 1872 N N . ASP A 1 234 ? -4.644 -6.398 27.757 1.00 71.94 234 ASP A N 1
ATOM 1873 C CA . ASP A 1 234 ? -4.008 -6.174 29.080 1.00 71.94 234 ASP A CA 1
ATOM 1874 C C . ASP A 1 234 ? -2.473 -6.058 29.047 1.00 71.94 234 ASP A C 1
ATOM 1876 O O . ASP A 1 234 ? -1.866 -5.493 29.955 1.00 71.94 234 ASP A O 1
ATOM 1880 N N . ASN A 1 235 ? -1.838 -6.598 28.006 1.00 66.62 235 ASN A N 1
ATOM 1881 C CA . ASN A 1 235 ? -0.400 -6.474 27.753 1.00 66.62 235 ASN A CA 1
ATOM 1882 C C . ASN A 1 235 ? 0.005 -5.068 27.272 1.00 66.62 235 ASN A C 1
ATOM 1884 O O . ASN A 1 235 ? 1.183 -4.722 27.340 1.00 66.62 235 ASN A O 1
ATOM 1888 N N . ILE A 1 236 ? -0.951 -4.265 26.804 1.00 66.56 236 ILE A N 1
ATOM 1889 C CA . ILE A 1 236 ? -0.794 -2.837 26.549 1.00 66.56 236 ILE A CA 1
ATOM 1890 C C . ILE A 1 236 ? -1.294 -2.126 27.803 1.00 66.56 236 ILE A C 1
ATOM 1892 O O . ILE A 1 236 ? -2.383 -2.413 28.292 1.00 66.56 236 ILE A O 1
ATOM 1896 N N . THR A 1 237 ? -0.497 -1.216 28.358 1.00 68.62 237 THR A N 1
ATOM 1897 C CA . THR A 1 237 ? -0.752 -0.602 29.667 1.00 68.62 237 THR A CA 1
ATOM 1898 C C . THR A 1 237 ? -2.056 0.213 29.682 1.00 68.62 237 THR A C 1
ATOM 1900 O O . THR A 1 237 ? -2.041 1.433 29.524 1.00 68.62 237 THR A O 1
ATOM 1903 N N . ARG A 1 238 ? -3.202 -0.451 29.906 1.00 73.19 238 ARG A N 1
ATOM 1904 C CA . ARG A 1 238 ? -4.553 0.146 29.945 1.00 73.19 238 ARG A CA 1
ATOM 1905 C C . ARG A 1 238 ? -4.619 1.347 30.881 1.00 73.19 238 ARG A C 1
ATOM 1907 O O . ARG A 1 238 ? -5.272 2.335 30.568 1.00 73.19 238 ARG A O 1
ATOM 1914 N N . SER A 1 239 ? -3.913 1.279 32.009 1.00 69.44 239 SER A N 1
ATOM 1915 C CA . SER A 1 239 ? -3.860 2.357 32.998 1.00 69.44 239 SER A CA 1
ATOM 1916 C C . SER A 1 239 ? -3.258 3.653 32.451 1.00 69.44 239 SER A C 1
ATOM 1918 O O . SER A 1 239 ? -3.730 4.717 32.827 1.00 69.44 239 SER A O 1
ATOM 1920 N N . VAL A 1 240 ? -2.290 3.591 31.527 1.00 74.06 240 VAL A N 1
ATOM 1921 C CA . VAL A 1 240 ? -1.711 4.789 30.890 1.00 74.06 240 VAL A CA 1
ATOM 1922 C C . VAL A 1 240 ? -2.757 5.491 30.030 1.00 74.06 240 VAL A C 1
ATOM 1924 O O . VAL A 1 240 ? -2.919 6.701 30.139 1.00 74.06 240 VAL A O 1
ATOM 1927 N N . TYR A 1 241 ? -3.514 4.734 29.233 1.00 75.62 241 TYR A N 1
ATOM 1928 C CA . TYR A 1 241 ? -4.565 5.294 28.382 1.00 75.62 241 TYR A CA 1
ATOM 1929 C C . TYR A 1 241 ? -5.781 5.778 29.173 1.00 75.62 241 TYR A C 1
ATOM 1931 O O . TYR A 1 241 ? -6.400 6.752 28.765 1.00 75.62 241 TYR A O 1
ATOM 1939 N N . ILE A 1 242 ? -6.110 5.146 30.305 1.00 76.50 242 ILE A N 1
ATOM 1940 C CA . ILE A 1 242 ? -7.149 5.646 31.219 1.00 76.50 242 ILE A CA 1
ATOM 1941 C C . ILE A 1 242 ? -6.763 7.027 31.737 1.00 76.50 242 ILE A C 1
ATOM 1943 O O . ILE A 1 242 ? -7.544 7.956 31.565 1.00 76.50 242 ILE A O 1
ATOM 1947 N N . THR A 1 243 ? -5.563 7.169 32.309 1.00 73.88 243 THR A N 1
ATOM 1948 C CA . THR A 1 243 ? -5.078 8.459 32.818 1.00 73.88 243 THR A CA 1
ATOM 1949 C C . THR A 1 243 ? -5.002 9.501 31.702 1.00 73.88 243 THR A C 1
ATOM 1951 O O . THR A 1 243 ? -5.500 10.613 31.844 1.00 73.88 243 THR A O 1
ATOM 1954 N N . TYR A 1 244 ? -4.455 9.121 30.545 1.00 76.75 244 TYR A N 1
ATOM 1955 C CA . TYR A 1 244 ? -4.349 10.021 29.400 1.00 76.75 244 TYR A CA 1
ATOM 1956 C C . TYR A 1 244 ? -5.718 10.484 28.885 1.00 76.75 244 TYR A C 1
ATOM 1958 O O . TYR A 1 244 ? -5.902 11.659 28.574 1.00 76.75 244 TYR A O 1
ATOM 1966 N N . ALA A 1 245 ? -6.702 9.584 28.830 1.00 76.44 245 ALA A N 1
ATOM 1967 C CA . ALA A 1 245 ? -8.060 9.923 28.430 1.00 76.44 245 ALA A CA 1
ATOM 1968 C C . ALA A 1 245 ? -8.774 10.790 29.467 1.00 76.44 245 ALA A C 1
ATOM 1970 O O . ALA A 1 245 ? -9.459 11.727 29.072 1.00 76.44 245 ALA A O 1
ATOM 1971 N N . THR A 1 246 ? -8.605 10.543 30.768 1.00 74.06 246 THR A N 1
ATOM 1972 C CA . THR A 1 246 ? -9.219 11.393 31.801 1.00 74.06 246 THR A CA 1
ATOM 1973 C C . THR A 1 246 ? -8.677 12.818 31.790 1.00 74.06 246 THR A C 1
ATOM 1975 O O . THR A 1 246 ? -9.434 13.750 32.053 1.00 74.06 246 THR A O 1
ATOM 1978 N N . ASP A 1 247 ? -7.397 12.996 31.458 1.00 75.94 247 ASP A N 1
ATOM 1979 C CA . ASP A 1 247 ? -6.756 14.313 31.454 1.00 75.94 247 ASP A CA 1
ATOM 1980 C C . ASP A 1 247 ? -7.086 15.118 30.184 1.00 75.94 247 ASP A C 1
ATOM 1982 O O . ASP A 1 247 ? -7.242 16.342 30.242 1.00 75.94 247 ASP A O 1
ATOM 1986 N N . ASN A 1 248 ? -7.222 14.435 29.040 1.00 69.88 248 ASN A N 1
ATOM 1987 C CA . ASN A 1 248 ? -7.340 15.083 27.731 1.00 69.88 248 ASN A CA 1
ATOM 1988 C C . ASN A 1 248 ? -8.755 15.060 27.130 1.00 69.88 248 ASN A C 1
ATOM 1990 O O . ASN A 1 248 ? -9.100 15.981 26.386 1.00 69.88 248 ASN A O 1
ATOM 1994 N N . PHE A 1 249 ? -9.592 14.062 27.441 1.00 74.69 249 PHE A N 1
ATOM 1995 C CA . PHE A 1 249 ? -10.942 13.955 26.881 1.00 74.69 249 PHE A CA 1
ATOM 1996 C C . PHE A 1 249 ? -11.941 14.802 27.667 1.00 74.69 249 PHE A C 1
ATOM 1998 O O . PHE A 1 249 ? -12.292 14.509 28.808 1.00 74.69 249 PHE A O 1
ATOM 2005 N N . LYS A 1 250 ? -12.437 15.862 27.024 1.00 64.31 250 LYS A N 1
ATOM 2006 C CA . LYS A 1 250 ? -13.522 16.701 27.539 1.00 64.31 250 LYS A CA 1
ATOM 2007 C C . LYS A 1 250 ? -14.774 16.422 26.722 1.00 64.31 250 LYS A C 1
ATOM 2009 O O . LYS A 1 250 ? -14.806 16.702 25.528 1.00 64.31 250 LYS A O 1
ATOM 2014 N N . GLU A 1 251 ? -15.797 15.863 27.364 1.00 61.72 251 GLU A N 1
ATOM 2015 C CA . GLU A 1 251 ? -17.087 15.617 26.719 1.00 61.72 251 GLU A CA 1
ATOM 2016 C C . GLU A 1 251 ? -17.657 16.933 26.172 1.00 61.72 251 GLU A C 1
ATOM 2018 O O . GLU A 1 251 ? -17.749 17.931 26.891 1.00 61.72 251 GLU A O 1
ATOM 2023 N N . LEU A 1 252 ? -18.043 16.941 24.894 1.00 54.59 252 LEU A N 1
ATOM 2024 C CA . LEU A 1 252 ? -18.795 18.052 24.322 1.00 54.59 252 LEU A CA 1
ATOM 2025 C C . LEU A 1 252 ? -20.206 18.004 24.900 1.00 54.59 252 LEU A C 1
ATOM 2027 O O . LEU A 1 252 ? -21.056 17.228 24.462 1.00 54.59 252 LEU A O 1
ATOM 2031 N N . THR A 1 253 ? -20.451 18.828 25.911 1.00 41.38 253 THR A N 1
ATOM 2032 C CA . THR A 1 253 ? -21.775 19.031 26.488 1.00 41.38 253 THR A CA 1
ATOM 2033 C C . THR A 1 253 ? -22.666 19.775 25.493 1.00 41.38 253 THR A C 1
ATOM 2035 O O . THR A 1 253 ? -22.720 21.000 25.499 1.00 41.38 253 THR A O 1
ATOM 2038 N N . THR A 1 254 ? -23.371 19.031 24.629 1.00 39.47 254 THR A N 1
ATOM 2039 C CA . THR A 1 254 ? -24.586 19.499 23.924 1.00 39.47 254 THR A CA 1
ATOM 2040 C C . THR A 1 254 ? -25.622 18.388 23.722 1.00 39.47 254 THR A C 1
ATOM 2042 O O . THR A 1 254 ? -25.343 17.333 23.086 1.00 39.47 254 THR A O 1
#

InterPro domains:
  IPR002694 Zinc finger, CHC2-type [PF01807] (14-99)
  IPR002694 Zinc finger, CHC2-type [SM00400] (35-89)
  IPR036977 DNA Primase, CHC2-type zinc finger [G3DSA:3.90.580.10] (9-100)
  IPR050219 DnaG Primase [PTHR30313] (14-110)

Organism: NCBI:txid2952158

pLDDT: mean 81.44, std 14.17, range [39.47, 98.31]